Protein AF-A0A973IGC6-F1 (afdb_monomer_lite)

Radius of gyration: 35.19 Å; chains: 1; bounding box: 78×87×114 Å

Sequence (304 aa):
PQSVITIHAPIGGAIQRLEVREGMALKEGATLAALNGLDTVWLEAAVPEDQAKQVHVGQRVTARLTAYPGEAFEGQVIAILPQNDPTSRTLQVRIALPNSDLRLRPGMFARVQLESTKENVLTVPSAAVLHGDQQDYVLIANGDGGFTPTVVTLGTQSGQQTVVRDGLQEGQRIVASGQFLIDSEASLAGALDRLGNTRNKGRMDMSAMDVGTKAGTKADDTATPIEGRGKVEDISATQITLSHQPIPALDWPAMTMAFGLADPVSADGLEIGDTITFTVRESDSGYAVENLQKSTAQQSGGVQ

Foldseek 3Di:
DDPDDDDDDPADADFPDAPDDPPDDDDPPDDGTDGDHLQKDKDKDWAAPVCVVQDDFQFKKWKAFPVDPPDTFIWTFHDWDPDADPVVNTTITIIITGCNVSPDDPPTDIDMDTDGPPDPFDKAFPQQWDDDPPFIWGWFDPVPNDTDTWTFDWDDDDDRITTTPDGDDPPTHTDRHPVVVVVVVVVVVVVVVVVVVVVPPDDDDDDDDDDDDDDDDDPDDDDDWFKWKFAFQDDDFFKTWTQTDARVVVRRHRGIDMATADPPDDPPPDDHGFIWMWTWDQDPVGIYTDDIGGPDPPPDDDDD

Structure (mmCIF, N/CA/C/O backbone):
data_AF-A0A973IGC6-F1
#
_entry.id   AF-A0A973IGC6-F1
#
loop_
_atom_site.group_PDB
_atom_site.id
_atom_site.type_symbol
_atom_site.label_atom_id
_atom_site.label_alt_id
_atom_site.label_comp_id
_atom_site.label_asym_id
_atom_site.label_entity_id
_atom_site.label_seq_id
_atom_site.pdbx_PDB_ins_code
_atom_site.Cartn_x
_atom_site.Cartn_y
_atom_site.Cartn_z
_atom_site.occupancy
_atom_site.B_iso_or_equiv
_atom_site.auth_seq_id
_atom_site.auth_comp_id
_atom_site.auth_asym_id
_atom_site.auth_atom_id
_atom_site.pdbx_PDB_model_num
ATOM 1 N N . PRO A 1 1 ? 27.472 -23.460 -46.188 1.00 71.06 1 PRO A N 1
ATOM 2 C CA . PRO A 1 1 ? 27.592 -22.719 -44.907 1.00 71.06 1 PRO A CA 1
ATOM 3 C C . PRO A 1 1 ? 26.917 -21.356 -45.085 1.00 71.06 1 PRO A C 1
ATOM 5 O O . PRO A 1 1 ? 27.178 -20.718 -46.101 1.00 71.06 1 PRO A O 1
ATOM 8 N N . GLN A 1 2 ? 26.017 -20.943 -44.188 1.00 67.69 2 GLN A N 1
ATOM 9 C CA . GLN A 1 2 ? 25.468 -19.583 -44.238 1.00 67.69 2 GLN A CA 1
ATOM 10 C C . GLN A 1 2 ? 26.523 -18.612 -43.702 1.00 67.69 2 GLN A C 1
ATOM 12 O O . GLN A 1 2 ? 26.976 -18.752 -42.571 1.00 67.69 2 GLN A O 1
ATOM 17 N N . SER A 1 3 ? 26.958 -17.673 -44.540 1.00 86.75 3 SER A N 1
ATOM 18 C CA . SER A 1 3 ? 27.983 -16.673 -44.210 1.00 86.75 3 SER A CA 1
ATOM 19 C C . SER A 1 3 ? 27.420 -15.433 -43.511 1.00 86.75 3 SER A C 1
ATOM 21 O O . SER A 1 3 ? 28.186 -14.620 -43.006 1.00 86.75 3 SER A O 1
ATOM 23 N N . VAL A 1 4 ? 26.093 -15.286 -43.478 1.00 90.00 4 VAL A N 1
ATOM 24 C CA . VAL A 1 4 ? 25.384 -14.156 -42.873 1.00 90.00 4 VAL A CA 1
ATOM 25 C C . VAL A 1 4 ? 24.266 -14.702 -41.997 1.00 90.00 4 VAL A C 1
ATOM 27 O O . VAL A 1 4 ? 23.504 -15.565 -42.432 1.00 90.00 4 VAL A O 1
ATOM 30 N N . ILE A 1 5 ? 24.179 -14.194 -40.769 1.00 89.88 5 ILE A N 1
ATOM 31 C CA . ILE A 1 5 ? 23.151 -14.551 -39.791 1.00 89.88 5 ILE A CA 1
ATOM 32 C C . ILE A 1 5 ? 22.480 -13.258 -39.336 1.00 89.88 5 ILE A C 1
ATOM 34 O O . ILE A 1 5 ? 23.156 -12.306 -38.947 1.00 89.88 5 ILE A O 1
ATOM 38 N N . THR A 1 6 ? 21.151 -13.228 -39.374 1.00 90.69 6 THR A N 1
ATOM 39 C CA . THR A 1 6 ? 20.355 -12.132 -38.817 1.00 90.69 6 THR A CA 1
ATOM 40 C C . THR A 1 6 ? 19.918 -12.509 -37.411 1.00 90.69 6 THR A C 1
ATOM 42 O O . THR A 1 6 ? 19.283 -13.542 -37.208 1.00 90.69 6 THR A O 1
ATOM 45 N N . ILE A 1 7 ? 20.270 -11.675 -36.435 1.00 89.50 7 ILE A N 1
ATOM 46 C CA . ILE A 1 7 ? 19.891 -11.866 -35.035 1.00 89.50 7 ILE A CA 1
ATOM 47 C C . ILE A 1 7 ? 18.746 -10.906 -34.727 1.00 89.50 7 ILE A C 1
ATOM 49 O O . ILE A 1 7 ? 18.873 -9.697 -34.914 1.00 89.50 7 ILE A O 1
ATOM 53 N N . HIS A 1 8 ? 17.628 -11.456 -34.263 1.00 90.50 8 HIS A N 1
ATOM 54 C CA . HIS A 1 8 ? 16.458 -10.693 -33.840 1.00 90.50 8 HIS A CA 1
ATOM 55 C C . HIS A 1 8 ? 16.419 -10.575 -32.316 1.00 90.50 8 HIS A C 1
ATOM 57 O O . HIS A 1 8 ? 16.992 -11.399 -31.601 1.00 90.50 8 HIS A O 1
ATOM 63 N N . ALA A 1 9 ? 15.724 -9.554 -31.815 1.00 89.88 9 ALA A N 1
ATOM 64 C CA . ALA A 1 9 ? 15.457 -9.436 -30.390 1.00 89.88 9 ALA A CA 1
ATOM 65 C C . ALA A 1 9 ? 14.591 -10.627 -29.925 1.00 89.88 9 ALA A C 1
ATOM 67 O O . ALA A 1 9 ? 13.552 -10.883 -30.537 1.00 89.88 9 ALA A O 1
ATOM 68 N N . PRO A 1 10 ? 14.986 -11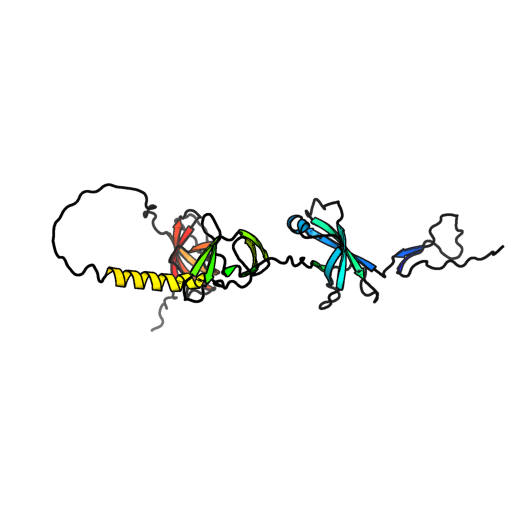.354 -28.863 1.00 87.94 10 PRO A N 1
ATOM 69 C CA . PRO A 1 10 ? 14.225 -12.500 -28.366 1.00 87.94 10 PRO A CA 1
ATOM 70 C C . PRO A 1 10 ? 12.974 -12.096 -27.572 1.00 87.94 10 PRO A C 1
ATOM 72 O O . PRO A 1 10 ? 12.095 -12.927 -27.366 1.00 87.94 10 PRO A O 1
ATOM 75 N N . ILE A 1 11 ? 12.903 -10.842 -27.112 1.00 86.38 11 ILE A N 1
ATOM 76 C CA . ILE A 1 11 ? 11.798 -10.282 -26.326 1.00 86.38 11 ILE A CA 1
ATOM 77 C C . ILE A 1 11 ? 11.424 -8.891 -26.843 1.00 86.38 11 ILE A C 1
ATOM 79 O O . ILE A 1 11 ? 12.264 -8.190 -27.419 1.00 86.38 11 ILE A O 1
ATOM 83 N N . GLY A 1 12 ? 10.177 -8.484 -26.604 1.00 81.62 12 GLY A N 1
ATOM 84 C CA . GLY A 1 12 ? 9.764 -7.087 -26.726 1.00 81.62 12 GLY A CA 1
ATOM 85 C C . GLY A 1 12 ? 10.360 -6.239 -25.600 1.00 81.62 12 GLY A C 1
ATOM 86 O O . GLY A 1 12 ? 10.683 -6.754 -24.530 1.00 81.62 12 GLY A O 1
ATOM 87 N N . GLY A 1 13 ? 10.548 -4.939 -25.838 1.00 84.44 13 GLY A N 1
ATOM 88 C CA . GLY A 1 13 ? 11.046 -4.029 -24.809 1.00 84.44 13 GLY A CA 1
ATOM 89 C C . GLY A 1 13 ? 11.893 -2.877 -25.336 1.00 84.44 13 GLY A C 1
ATOM 90 O O . GLY A 1 13 ? 11.823 -2.509 -26.509 1.00 84.44 13 GLY A O 1
ATOM 91 N N . ALA A 1 14 ? 12.703 -2.303 -24.447 1.00 85.06 14 ALA A N 1
ATOM 92 C CA . ALA A 1 14 ? 13.607 -1.199 -24.757 1.00 85.06 14 ALA A CA 1
ATOM 93 C C . ALA A 1 14 ? 15.073 -1.654 -24.765 1.00 85.06 14 ALA A C 1
ATOM 95 O O . ALA A 1 14 ? 15.510 -2.406 -23.893 1.00 85.06 14 ALA A O 1
ATOM 96 N N . ILE A 1 15 ? 15.854 -1.150 -25.725 1.00 89.06 15 ILE A N 1
ATOM 97 C CA . ILE A 1 15 ? 17.308 -1.341 -25.751 1.00 89.06 15 ILE A CA 1
ATOM 98 C C . ILE A 1 15 ? 17.915 -0.492 -24.635 1.00 89.06 15 ILE A C 1
ATOM 100 O O . ILE A 1 15 ? 17.924 0.735 -24.709 1.00 89.06 15 ILE A O 1
ATOM 104 N N . GLN A 1 16 ? 18.438 -1.150 -23.606 1.00 87.56 16 GLN A N 1
ATOM 105 C CA . GLN A 1 16 ? 19.195 -0.494 -22.545 1.00 87.56 16 GLN A CA 1
ATOM 106 C C . GLN A 1 16 ? 20.599 -0.130 -23.032 1.00 87.56 16 GLN A C 1
ATOM 108 O O . GLN A 1 16 ? 21.121 0.939 -22.714 1.00 87.56 16 GLN A O 1
ATOM 113 N N . ARG A 1 17 ? 21.223 -1.030 -23.798 1.00 90.69 17 ARG A N 1
ATOM 114 C CA . ARG A 1 17 ? 22.559 -0.822 -24.354 1.00 90.69 17 ARG A CA 1
ATOM 115 C C . ARG A 1 17 ? 22.716 -1.573 -25.664 1.00 90.69 17 ARG A C 1
ATOM 117 O O . ARG A 1 17 ? 22.295 -2.719 -25.766 1.00 90.69 17 ARG A O 1
ATOM 124 N N . LEU A 1 18 ? 23.357 -0.940 -26.637 1.00 92.19 18 LEU A N 1
ATOM 125 C CA . LEU A 1 18 ? 23.793 -1.573 -27.876 1.00 92.19 18 LEU A CA 1
ATOM 126 C C . LEU A 1 18 ? 25.322 -1.527 -27.896 1.00 92.19 18 LEU A C 1
ATOM 128 O O . LEU A 1 18 ? 25.904 -0.446 -27.979 1.00 92.19 18 LEU A O 1
ATOM 132 N N . GLU A 1 19 ? 25.965 -2.685 -27.754 1.00 89.94 19 GLU A N 1
ATOM 133 C CA . GLU A 1 19 ? 27.430 -2.800 -27.631 1.00 89.94 19 GLU A CA 1
ATOM 134 C C . GLU A 1 19 ? 28.113 -3.070 -28.979 1.00 89.94 19 GLU A C 1
ATOM 136 O O . GLU A 1 19 ? 29.322 -3.279 -29.054 1.00 89.94 19 GLU A O 1
ATOM 141 N N . VAL A 1 20 ? 27.339 -3.016 -30.064 1.00 91.62 20 VAL A N 1
ATOM 142 C CA . VAL A 1 20 ? 27.801 -3.298 -31.421 1.00 91.62 20 VAL A CA 1
ATOM 143 C C . VAL A 1 20 ? 27.549 -2.125 -32.348 1.00 91.62 20 VAL A C 1
ATOM 145 O O . VAL A 1 20 ? 26.564 -1.397 -32.221 1.00 91.62 20 VAL A O 1
ATOM 148 N N . ARG A 1 21 ? 28.464 -1.944 -33.297 1.00 92.00 21 ARG A N 1
ATOM 149 C CA . ARG A 1 21 ? 28.385 -0.949 -34.365 1.00 92.00 21 ARG A CA 1
ATOM 150 C C . ARG A 1 21 ? 28.890 -1.560 -35.660 1.00 92.00 21 ARG A C 1
ATOM 152 O O . ARG A 1 21 ? 29.626 -2.547 -35.654 1.00 92.00 21 ARG A O 1
ATOM 159 N N . GLU A 1 22 ? 28.494 -0.954 -36.766 1.00 92.00 22 GLU A N 1
ATOM 160 C CA . GLU A 1 22 ? 28.958 -1.355 -38.086 1.00 92.00 22 GLU A CA 1
ATOM 161 C C . GLU A 1 22 ? 30.495 -1.307 -38.173 1.00 92.00 22 GLU A C 1
ATOM 163 O O . GLU A 1 22 ? 31.134 -0.402 -37.636 1.00 92.00 22 GLU A O 1
ATOM 168 N N . GLY A 1 23 ? 31.091 -2.322 -38.803 1.00 91.19 23 GLY A N 1
ATOM 169 C CA . GLY A 1 23 ? 32.545 -2.463 -38.937 1.00 91.19 23 GLY A CA 1
ATOM 170 C C . GLY A 1 23 ? 33.267 -3.078 -37.730 1.00 91.19 23 GLY A C 1
ATOM 171 O O . GLY A 1 23 ? 34.469 -3.325 -37.813 1.00 91.19 23 GLY A O 1
ATOM 172 N N . MET A 1 24 ? 32.574 -3.367 -36.622 1.00 91.69 24 MET A N 1
ATOM 173 C CA . MET A 1 24 ? 33.182 -4.049 -35.474 1.00 91.69 24 MET A CA 1
ATOM 174 C C . MET A 1 24 ? 33.322 -5.558 -35.708 1.00 91.69 24 MET A C 1
ATOM 176 O O . MET A 1 24 ? 32.393 -6.225 -36.158 1.00 91.69 24 MET A O 1
ATOM 180 N N . ALA A 1 25 ? 34.472 -6.116 -35.325 1.00 90.69 25 ALA A N 1
ATOM 181 C CA . ALA A 1 25 ? 34.652 -7.559 -35.218 1.00 90.69 25 ALA A CA 1
ATOM 182 C C . ALA A 1 25 ? 34.069 -8.067 -33.888 1.00 90.69 25 ALA A C 1
ATOM 184 O O . ALA A 1 25 ? 34.367 -7.519 -32.825 1.00 90.69 25 ALA A O 1
ATOM 185 N N . LEU A 1 26 ? 33.262 -9.128 -33.945 1.00 89.69 26 LEU A N 1
ATOM 186 C CA . LEU A 1 26 ? 32.643 -9.752 -32.775 1.00 89.69 26 LEU A CA 1
ATOM 187 C C . LEU A 1 26 ? 33.419 -11.003 -32.370 1.00 89.69 26 LEU A C 1
ATOM 189 O O . LEU A 1 26 ? 33.842 -11.787 -33.218 1.00 89.69 26 LEU A O 1
ATOM 193 N N . LYS A 1 27 ? 33.594 -11.188 -31.063 1.00 92.00 27 LYS A N 1
ATOM 194 C CA . LYS A 1 27 ? 34.134 -12.423 -30.490 1.00 92.00 27 LYS A CA 1
ATOM 195 C C . LYS A 1 27 ? 32.988 -13.297 -30.002 1.00 92.00 27 LYS A C 1
ATOM 197 O O . LYS A 1 27 ? 31.911 -12.800 -29.680 1.00 92.00 27 LYS A O 1
ATOM 202 N N . GLU A 1 28 ? 33.233 -14.595 -29.914 1.00 89.25 28 GLU A N 1
ATOM 203 C CA . GLU A 1 28 ? 32.298 -15.509 -29.270 1.00 89.25 28 GLU A CA 1
ATOM 204 C C . GLU A 1 28 ? 32.069 -15.093 -27.807 1.00 89.25 28 GLU A C 1
ATOM 206 O O . GLU A 1 28 ? 33.002 -14.688 -27.111 1.00 89.25 28 GLU A O 1
ATOM 211 N N . GLY A 1 29 ? 30.809 -15.117 -27.368 1.00 88.75 29 GLY A N 1
ATOM 212 C CA . GLY A 1 29 ? 30.401 -14.636 -26.045 1.00 88.75 29 GLY A CA 1
ATOM 213 C C . GLY A 1 29 ? 30.295 -13.112 -25.906 1.00 88.75 29 GLY A C 1
ATOM 214 O O . GLY A 1 29 ? 29.959 -12.639 -24.823 1.00 88.75 29 GLY A O 1
ATOM 215 N N . ALA A 1 30 ? 30.552 -12.331 -26.962 1.00 89.44 30 ALA A N 1
ATOM 216 C CA . ALA A 1 30 ? 30.332 -10.888 -26.921 1.00 89.44 30 ALA A CA 1
ATOM 217 C C . ALA A 1 30 ? 28.834 -10.560 -26.812 1.00 89.44 30 ALA A C 1
ATOM 219 O O . ALA A 1 30 ? 28.013 -11.046 -27.593 1.00 89.44 30 ALA A O 1
ATOM 220 N N . THR A 1 31 ? 28.487 -9.692 -25.865 1.00 90.81 31 THR A N 1
ATOM 221 C CA . THR A 1 31 ? 27.135 -9.147 -25.739 1.00 90.81 31 THR A CA 1
ATOM 222 C C . THR A 1 31 ? 26.855 -8.216 -26.912 1.00 90.81 31 THR A C 1
ATOM 224 O O . THR A 1 31 ? 27.626 -7.303 -27.189 1.00 90.81 31 THR A O 1
ATOM 227 N N . LEU A 1 32 ? 25.742 -8.439 -27.615 1.00 91.44 32 LEU A N 1
ATOM 228 C CA . LEU A 1 32 ? 25.356 -7.587 -28.743 1.00 91.44 32 LEU A CA 1
ATOM 229 C C . LEU A 1 32 ? 24.511 -6.396 -28.281 1.00 91.44 32 LEU A C 1
ATOM 231 O O . LEU A 1 32 ? 24.773 -5.243 -28.626 1.00 91.44 32 LEU A O 1
ATOM 235 N N . ALA A 1 33 ? 23.497 -6.688 -27.472 1.00 90.88 33 ALA A N 1
ATOM 236 C CA . ALA A 1 33 ? 22.591 -5.711 -26.898 1.00 90.88 33 ALA A CA 1
ATOM 237 C C . ALA A 1 33 ? 22.080 -6.193 -25.536 1.00 90.88 33 ALA A C 1
ATOM 239 O O . ALA A 1 33 ? 21.897 -7.390 -25.320 1.00 90.88 33 ALA A O 1
ATOM 240 N N . ALA A 1 34 ? 21.806 -5.245 -24.645 1.00 90.19 34 ALA A N 1
ATOM 241 C CA . ALA A 1 34 ? 21.037 -5.449 -23.427 1.00 90.19 34 ALA A CA 1
ATOM 242 C C . ALA A 1 34 ? 19.620 -4.908 -23.652 1.00 90.19 34 ALA A C 1
ATOM 244 O O . ALA A 1 34 ? 19.446 -3.738 -24.008 1.00 90.19 34 ALA A O 1
ATOM 245 N N . LEU A 1 35 ? 18.620 -5.765 -23.461 1.00 89.81 35 LEU A N 1
ATOM 246 C CA . LEU A 1 35 ? 17.202 -5.466 -23.652 1.00 89.81 35 LEU A CA 1
ATOM 247 C C . LEU A 1 35 ? 16.486 -5.547 -22.304 1.00 89.81 35 LEU A C 1
ATOM 249 O O . LEU A 1 35 ? 16.666 -6.518 -21.574 1.00 89.81 35 LEU A O 1
ATOM 253 N N . ASN A 1 36 ? 15.647 -4.559 -22.009 1.00 87.06 36 ASN A N 1
ATOM 254 C CA . ASN A 1 36 ? 14.749 -4.580 -20.860 1.00 87.06 36 ASN A CA 1
ATOM 255 C C . ASN A 1 36 ? 13.327 -4.851 -21.347 1.00 87.06 36 ASN A C 1
ATOM 257 O O . ASN A 1 36 ? 12.766 -4.029 -22.075 1.00 87.06 36 ASN A O 1
ATOM 261 N N . GLY A 1 37 ? 12.751 -5.978 -20.924 1.00 85.25 37 GLY A N 1
ATOM 262 C CA . GLY A 1 37 ? 11.333 -6.265 -21.130 1.00 85.25 37 GLY A CA 1
ATOM 263 C C . GLY A 1 37 ? 10.474 -5.239 -20.397 1.00 85.25 37 GLY A C 1
ATOM 264 O O . GLY A 1 37 ? 10.748 -4.917 -19.241 1.00 85.25 37 GLY A O 1
ATOM 265 N N . LEU A 1 38 ? 9.469 -4.693 -21.080 1.00 84.69 38 LEU A N 1
ATOM 266 C CA . LEU A 1 38 ? 8.567 -3.683 -20.513 1.00 84.69 38 LEU A CA 1
ATOM 267 C C . LEU A 1 38 ? 7.143 -4.199 -20.323 1.00 84.69 38 LEU A C 1
ATOM 269 O O . LEU A 1 38 ? 6.331 -3.479 -19.759 1.00 84.69 38 LEU A O 1
ATOM 273 N N . ASP A 1 39 ? 6.863 -5.429 -20.747 1.00 87.00 39 ASP A N 1
ATOM 274 C CA . ASP A 1 39 ? 5.538 -6.056 -20.744 1.00 87.00 39 ASP A CA 1
ATOM 275 C C . ASP A 1 39 ? 4.966 -6.186 -19.322 1.00 87.00 39 ASP A C 1
ATOM 277 O O . ASP A 1 39 ? 3.761 -6.087 -19.093 1.00 87.00 39 ASP A O 1
ATOM 281 N N . THR A 1 40 ? 5.845 -6.393 -18.340 1.00 89.06 40 THR A N 1
ATOM 282 C CA . THR A 1 40 ? 5.536 -6.367 -16.908 1.00 89.06 40 THR A CA 1
ATOM 283 C C . THR A 1 40 ? 6.574 -5.507 -16.212 1.00 89.06 40 THR A C 1
ATOM 285 O O . THR A 1 40 ? 7.773 -5.770 -16.307 1.00 89.06 40 THR A O 1
ATOM 288 N N . VAL A 1 41 ? 6.117 -4.484 -15.498 1.00 91.62 41 VAL A N 1
ATOM 289 C CA . VAL A 1 41 ? 6.987 -3.595 -14.727 1.00 91.62 41 VAL A CA 1
ATOM 290 C C . VAL A 1 41 ? 6.942 -4.013 -13.268 1.00 91.62 41 VAL A C 1
ATOM 292 O O . VAL A 1 41 ? 5.882 -4.312 -12.719 1.00 91.62 41 VAL A O 1
ATOM 295 N N . TRP A 1 42 ? 8.107 -4.043 -12.631 1.00 93.25 42 TRP A N 1
ATOM 296 C CA . TRP A 1 42 ? 8.195 -4.290 -11.201 1.00 93.25 42 TRP A CA 1
ATOM 297 C C . TRP A 1 42 ? 8.099 -2.983 -10.436 1.00 93.25 42 TRP A C 1
ATOM 299 O O . TRP A 1 42 ? 8.817 -2.023 -10.718 1.00 93.25 42 TRP A O 1
ATOM 309 N N . LEU A 1 43 ? 7.215 -2.980 -9.451 1.00 92.94 43 LEU A N 1
ATOM 310 C CA . LEU A 1 43 ? 7.096 -1.929 -8.465 1.00 92.94 43 LEU A CA 1
ATOM 311 C C . LEU A 1 43 ? 7.682 -2.438 -7.150 1.00 92.94 43 LEU A C 1
ATOM 313 O O . LEU A 1 43 ? 7.258 -3.472 -6.635 1.00 92.94 43 LEU A O 1
ATOM 317 N N . GLU A 1 44 ? 8.651 -1.709 -6.613 1.00 92.44 44 GLU A N 1
ATOM 318 C CA . GLU A 1 44 ? 9.233 -1.991 -5.304 1.00 92.44 44 GLU A CA 1
ATOM 319 C C . GLU A 1 44 ? 8.587 -1.065 -4.275 1.00 92.44 44 GLU A C 1
ATOM 321 O O . GLU A 1 44 ? 8.737 0.156 -4.330 1.00 92.44 44 GLU A O 1
ATOM 326 N N . ALA A 1 45 ? 7.809 -1.651 -3.368 1.00 91.88 45 ALA A N 1
ATOM 327 C CA . ALA A 1 45 ? 7.138 -0.943 -2.290 1.00 91.88 45 ALA A CA 1
ATOM 328 C C . ALA A 1 45 ? 7.915 -1.127 -0.986 1.00 91.88 45 ALA A C 1
ATOM 330 O O . ALA A 1 45 ? 8.212 -2.254 -0.591 1.00 91.88 45 ALA A O 1
ATOM 331 N N . ALA A 1 46 ? 8.214 -0.021 -0.310 1.00 91.19 46 ALA A N 1
ATOM 332 C CA . ALA A 1 46 ? 8.762 -0.037 1.039 1.00 91.19 46 ALA A CA 1
ATOM 333 C C . ALA A 1 46 ? 7.608 -0.163 2.042 1.00 91.19 46 ALA A C 1
ATOM 335 O O . ALA A 1 46 ? 6.778 0.741 2.154 1.00 91.19 46 ALA A O 1
ATOM 336 N N . VAL A 1 47 ? 7.541 -1.293 2.744 1.00 89.94 47 VAL A N 1
ATOM 337 C CA . VAL A 1 47 ? 6.505 -1.584 3.740 1.00 89.94 47 VAL A CA 1
ATOM 338 C C . VAL A 1 47 ? 7.125 -1.535 5.138 1.00 89.94 47 VAL A C 1
ATOM 340 O O . VAL A 1 47 ? 8.097 -2.250 5.382 1.00 89.94 47 VAL A O 1
ATOM 343 N N . PRO A 1 48 ? 6.597 -0.719 6.063 1.00 89.00 48 PRO A N 1
ATOM 344 C CA . PRO A 1 48 ? 7.017 -0.721 7.464 1.00 89.00 48 PRO A CA 1
ATOM 345 C C . PRO A 1 48 ? 6.913 -2.105 8.129 1.00 89.00 48 PRO A C 1
ATOM 347 O O . PRO A 1 48 ? 6.014 -2.894 7.830 1.00 89.00 48 PRO A O 1
ATOM 350 N N . GLU A 1 49 ? 7.840 -2.414 9.038 1.00 83.44 49 GLU A N 1
ATOM 351 C CA . GLU A 1 49 ? 7.934 -3.733 9.686 1.00 83.44 49 GLU A CA 1
ATOM 352 C C . GLU A 1 49 ? 6.683 -4.121 10.500 1.00 83.44 49 GLU A C 1
ATOM 354 O O . GLU A 1 49 ? 6.302 -5.291 10.546 1.00 83.44 49 GLU A O 1
ATOM 359 N N . ASP A 1 50 ? 5.993 -3.154 11.101 1.00 84.69 50 ASP A N 1
ATOM 360 C CA . ASP A 1 50 ? 4.746 -3.367 11.847 1.00 84.69 50 ASP A CA 1
ATOM 361 C C . ASP A 1 50 ? 3.589 -3.844 10.950 1.00 84.69 50 ASP A C 1
ATOM 363 O O . ASP A 1 50 ? 2.749 -4.641 11.382 1.00 84.69 50 ASP A O 1
ATOM 367 N N . GLN A 1 51 ? 3.576 -3.424 9.682 1.00 82.31 51 GLN A N 1
ATOM 368 C CA . GLN A 1 51 ? 2.578 -3.829 8.686 1.00 82.31 51 GLN A CA 1
ATOM 369 C C . GLN A 1 51 ? 2.981 -5.071 7.885 1.00 82.31 51 GLN A C 1
ATOM 371 O O . GLN A 1 51 ? 2.127 -5.708 7.265 1.00 82.31 51 GLN A O 1
ATOM 376 N N . ALA A 1 52 ? 4.252 -5.473 7.944 1.00 80.12 52 ALA A N 1
ATOM 377 C CA . ALA A 1 52 ? 4.789 -6.628 7.229 1.00 80.12 52 ALA A CA 1
ATOM 378 C C . ALA A 1 52 ? 4.000 -7.925 7.452 1.00 80.12 52 ALA A C 1
ATOM 380 O O . ALA A 1 52 ? 3.854 -8.728 6.532 1.00 80.12 52 ALA A O 1
ATOM 381 N N . LYS A 1 53 ? 3.461 -8.124 8.664 1.00 81.38 53 LYS A N 1
ATOM 382 C CA . LYS A 1 53 ? 2.690 -9.327 9.026 1.00 81.38 53 LYS A CA 1
ATOM 383 C C . LYS A 1 53 ? 1.440 -9.528 8.169 1.00 81.38 53 LYS A C 1
ATOM 385 O O . LYS A 1 53 ? 0.980 -10.656 8.047 1.00 81.38 53 LYS A O 1
ATOM 390 N N . GLN A 1 54 ? 0.897 -8.449 7.610 1.00 80.44 54 GLN A N 1
ATOM 391 C CA . GLN A 1 54 ? -0.322 -8.465 6.802 1.00 80.44 54 GLN A CA 1
ATOM 392 C C . GLN A 1 54 ? -0.031 -8.665 5.307 1.00 80.44 54 GLN A C 1
ATOM 394 O O . GLN A 1 54 ? -0.968 -8.749 4.512 1.00 80.44 54 GLN A O 1
ATOM 399 N N . VAL A 1 55 ? 1.251 -8.699 4.917 1.00 87.25 55 VAL A N 1
ATOM 400 C CA . VAL A 1 55 ? 1.665 -8.813 3.518 1.00 87.25 55 VAL A CA 1
ATOM 401 C C . VAL A 1 55 ? 2.014 -10.250 3.178 1.00 87.25 55 VAL A C 1
ATOM 403 O O . VAL A 1 55 ? 2.860 -10.875 3.822 1.00 87.25 55 VAL A O 1
ATOM 406 N N . HIS A 1 56 ? 1.402 -10.766 2.116 1.00 88.81 56 HIS A N 1
ATOM 407 C CA . HIS A 1 56 ? 1.635 -12.127 1.646 1.00 88.81 56 HIS A CA 1
ATOM 408 C C . HIS A 1 56 ? 1.910 -12.168 0.142 1.00 88.81 56 HIS A C 1
ATOM 410 O O . HIS A 1 56 ? 1.399 -11.364 -0.640 1.00 88.81 56 HIS A O 1
ATOM 416 N N . VAL A 1 57 ? 2.725 -13.135 -0.285 1.00 91.12 57 VAL A N 1
ATOM 417 C CA . VAL A 1 57 ? 2.946 -13.394 -1.713 1.00 91.12 57 VAL A CA 1
ATOM 418 C C . VAL A 1 57 ? 1.627 -13.834 -2.347 1.00 91.12 57 VAL A C 1
ATOM 420 O O . VAL A 1 57 ? 0.899 -14.651 -1.788 1.00 91.12 57 VAL A O 1
ATOM 423 N N . GLY A 1 58 ? 1.311 -13.276 -3.512 1.00 89.94 58 GLY A N 1
ATOM 424 C CA . GLY A 1 58 ? 0.051 -13.496 -4.213 1.00 89.94 58 GLY A CA 1
ATOM 425 C C . GLY A 1 58 ? -1.056 -12.496 -3.865 1.00 89.94 58 GLY A C 1
ATOM 426 O O . GLY A 1 58 ? -2.099 -12.512 -4.519 1.00 89.94 58 GLY A O 1
ATOM 427 N N . GLN A 1 59 ? -0.843 -11.607 -2.893 1.00 89.62 59 GLN A N 1
ATOM 428 C CA . GLN A 1 59 ? -1.816 -10.583 -2.516 1.00 89.62 59 GLN A CA 1
ATOM 429 C C . GLN A 1 59 ? -2.030 -9.566 -3.642 1.00 89.62 59 GLN A C 1
ATOM 431 O O . GLN A 1 59 ? -1.079 -9.155 -4.317 1.00 89.62 59 GLN A O 1
ATOM 436 N N . ARG A 1 60 ? -3.292 -9.165 -3.835 1.00 91.56 60 ARG A N 1
ATOM 437 C CA . ARG A 1 60 ? -3.671 -8.116 -4.782 1.00 91.56 60 ARG A CA 1
ATOM 438 C C . ARG A 1 60 ? -3.323 -6.744 -4.239 1.00 91.56 60 ARG A C 1
ATOM 440 O O . ARG A 1 60 ? -3.445 -6.459 -3.046 1.00 91.56 60 ARG A O 1
ATOM 447 N N . VAL A 1 61 ? -2.878 -5.898 -5.150 1.00 92.81 61 VAL A N 1
ATOM 448 C CA . VAL A 1 61 ? -2.382 -4.571 -4.836 1.00 92.81 61 VAL A CA 1
ATOM 449 C C . VAL A 1 61 ? -2.905 -3.592 -5.867 1.00 92.81 61 VAL A C 1
ATOM 451 O O . VAL A 1 61 ? -2.846 -3.851 -7.066 1.00 92.81 61 VAL A O 1
ATOM 454 N N . THR A 1 62 ? -3.367 -2.441 -5.397 1.00 93.62 62 THR A N 1
ATOM 455 C CA . THR A 1 62 ? -3.711 -1.310 -6.254 1.00 93.62 62 THR A CA 1
ATOM 456 C C . THR A 1 62 ? -2.606 -0.262 -6.174 1.00 93.62 62 THR A C 1
ATOM 458 O O . THR A 1 62 ? -2.373 0.332 -5.120 1.00 93.62 62 THR A O 1
ATOM 461 N N . ALA A 1 63 ? -1.927 -0.007 -7.289 1.00 92.94 63 ALA A N 1
ATOM 462 C CA . ALA A 1 63 ? -0.916 1.033 -7.420 1.00 92.94 63 ALA A CA 1
ATOM 463 C C . ALA A 1 63 ? -1.504 2.275 -8.104 1.00 92.94 63 ALA A C 1
ATOM 465 O O . ALA A 1 63 ? -2.131 2.191 -9.157 1.00 92.94 63 ALA A O 1
ATOM 466 N N . ARG A 1 64 ? -1.276 3.455 -7.526 1.00 92.88 64 ARG A N 1
ATOM 467 C CA . ARG A 1 64 ? -1.643 4.749 -8.117 1.00 92.88 64 ARG A CA 1
ATOM 468 C C . ARG A 1 64 ? -0.380 5.544 -8.395 1.00 92.88 64 ARG A C 1
ATOM 470 O O . ARG A 1 64 ? 0.336 5.911 -7.463 1.00 92.88 64 ARG A O 1
ATOM 477 N N . LEU A 1 65 ? -0.089 5.788 -9.668 1.00 90.50 65 LEU A N 1
ATOM 478 C CA . LEU A 1 65 ? 1.113 6.506 -10.082 1.00 90.50 65 LEU A CA 1
ATOM 479 C C . LEU A 1 65 ? 0.890 8.014 -10.017 1.00 90.50 65 LEU A C 1
ATOM 481 O O . LEU A 1 65 ? -0.145 8.515 -10.449 1.00 90.50 65 LEU A O 1
ATOM 485 N N . THR A 1 66 ? 1.904 8.754 -9.573 1.00 86.81 66 THR A N 1
ATOM 486 C CA . THR A 1 66 ? 1.857 10.227 -9.580 1.00 86.81 66 THR A CA 1
ATOM 487 C C . THR A 1 66 ? 1.765 10.784 -11.005 1.00 86.81 66 THR A C 1
ATOM 489 O O . THR A 1 66 ? 1.165 11.830 -11.224 1.00 86.81 66 THR A O 1
ATOM 492 N N . ALA A 1 67 ? 2.329 10.067 -11.984 1.00 84.81 67 ALA A N 1
ATOM 493 C CA . ALA A 1 67 ? 2.296 10.443 -13.397 1.00 84.81 67 ALA A CA 1
ATOM 494 C C . ALA A 1 67 ? 0.901 10.314 -14.045 1.00 84.81 67 ALA A C 1
ATOM 496 O O . ALA A 1 67 ? 0.651 10.957 -15.061 1.00 84.81 67 ALA A O 1
ATOM 497 N N . TYR A 1 68 ? 0.005 9.506 -13.465 1.00 86.69 68 TYR A N 1
ATOM 498 C CA . TYR A 1 68 ? -1.343 9.242 -13.981 1.00 86.69 68 TYR A CA 1
ATOM 499 C C . TYR A 1 68 ? -2.379 9.403 -12.857 1.00 86.69 68 TYR A C 1
ATOM 501 O O . TYR A 1 68 ? -2.902 8.413 -12.337 1.00 86.69 68 TYR A O 1
ATOM 509 N N . PRO A 1 69 ? -2.658 10.647 -12.425 1.00 83.62 69 PRO A N 1
ATOM 510 C CA . PRO A 1 69 ? -3.615 10.891 -11.356 1.00 83.62 69 PRO A CA 1
ATOM 511 C C . PRO A 1 69 ? -5.017 10.420 -11.765 1.00 83.62 69 PRO A C 1
ATOM 513 O O . PRO A 1 69 ? -5.512 10.763 -12.834 1.00 83.62 69 PRO A O 1
ATOM 516 N N . GLY A 1 70 ? -5.663 9.643 -10.893 1.00 83.94 70 GLY A N 1
ATOM 517 C CA . GLY A 1 70 ? -7.011 9.102 -11.114 1.00 83.94 70 GLY A CA 1
ATOM 518 C C . GLY A 1 70 ? -7.043 7.691 -11.702 1.00 83.94 70 GLY A C 1
ATOM 519 O O . GLY A 1 70 ? -8.082 7.041 -11.627 1.00 83.94 70 GLY A O 1
ATOM 520 N N . GLU A 1 71 ? -5.916 7.183 -12.198 1.00 87.56 71 GLU A N 1
ATOM 521 C CA . GLU A 1 71 ? -5.815 5.806 -12.674 1.00 87.56 71 GLU A CA 1
ATOM 522 C C . GLU A 1 71 ? -5.273 4.875 -11.585 1.00 87.56 71 GLU A C 1
ATOM 524 O O . GLU A 1 71 ? -4.400 5.231 -10.785 1.00 87.56 71 GLU A O 1
ATOM 529 N N . ALA A 1 72 ? -5.827 3.668 -11.554 1.00 89.75 72 ALA A N 1
ATOM 530 C CA . ALA A 1 72 ? -5.440 2.601 -10.651 1.00 89.75 72 ALA A CA 1
ATOM 531 C C . ALA A 1 72 ? -4.906 1.435 -11.483 1.00 89.75 72 ALA A C 1
ATOM 533 O O . ALA A 1 72 ? -5.569 0.968 -12.406 1.00 89.75 72 ALA A O 1
ATOM 534 N N . PHE A 1 73 ? -3.705 0.984 -11.147 1.00 91.25 73 PHE A N 1
ATOM 535 C CA . PHE A 1 73 ? -3.055 -0.156 -11.772 1.00 91.25 73 PHE A CA 1
ATOM 536 C C . PHE A 1 73 ? -3.111 -1.323 -10.804 1.00 91.25 73 PHE A C 1
ATOM 538 O O . PHE A 1 73 ? -2.579 -1.249 -9.695 1.00 91.25 73 PHE A O 1
ATOM 545 N N . GLU A 1 74 ? -3.773 -2.392 -11.216 1.00 93.12 74 GLU A N 1
ATOM 546 C CA . GLU A 1 74 ? -3.832 -3.614 -10.430 1.00 93.12 74 GLU A CA 1
ATOM 547 C C . GLU A 1 74 ? -2.559 -4.432 -10.635 1.00 93.12 74 GLU A C 1
ATOM 549 O O . GLU A 1 74 ? -2.056 -4.589 -11.749 1.00 93.12 74 GLU A O 1
ATOM 554 N N . GLY A 1 75 ? -2.033 -4.952 -9.535 1.00 92.94 75 GLY A N 1
ATOM 555 C CA . GLY A 1 75 ? -0.847 -5.785 -9.508 1.00 92.94 75 GLY A CA 1
ATOM 556 C C . GLY A 1 75 ? -0.936 -6.868 -8.453 1.00 92.94 75 GLY A C 1
ATOM 557 O O . GLY A 1 75 ? -1.885 -6.947 -7.668 1.00 92.94 75 GLY A O 1
ATOM 558 N N . GLN A 1 76 ? 0.097 -7.699 -8.428 1.00 94.62 76 GLN A N 1
ATOM 559 C CA . GLN A 1 76 ? 0.207 -8.788 -7.471 1.00 94.62 76 GLN A CA 1
ATOM 560 C C . GLN A 1 76 ? 1.586 -8.803 -6.823 1.00 94.62 76 GLN A C 1
ATOM 562 O O . GLN A 1 76 ? 2.601 -8.619 -7.499 1.00 94.62 76 GLN A O 1
ATOM 567 N N . VAL A 1 77 ? 1.631 -9.048 -5.513 1.00 93.62 77 VAL A N 1
ATOM 568 C CA . VAL A 1 77 ? 2.891 -9.286 -4.801 1.00 93.62 77 VAL A CA 1
ATOM 569 C C . VAL A 1 77 ? 3.510 -10.584 -5.314 1.00 93.62 77 VAL A C 1
ATOM 571 O O . VAL A 1 77 ? 2.925 -11.653 -5.154 1.00 93.62 77 VAL A O 1
ATOM 574 N N . ILE A 1 78 ? 4.703 -10.502 -5.900 1.00 94.50 78 ILE A N 1
ATOM 575 C CA . ILE A 1 78 ? 5.432 -11.673 -6.413 1.00 94.50 78 ILE A CA 1
ATOM 576 C C . ILE A 1 78 ? 6.539 -12.133 -5.469 1.00 94.50 78 ILE A C 1
ATOM 578 O O . ILE A 1 78 ? 6.897 -13.307 -5.470 1.00 94.50 78 ILE A O 1
ATOM 582 N N . ALA A 1 79 ? 7.084 -11.221 -4.664 1.00 91.69 79 ALA A N 1
ATOM 583 C CA . ALA A 1 79 ? 8.134 -11.539 -3.712 1.00 91.69 79 ALA A CA 1
ATOM 584 C C . ALA A 1 79 ? 8.174 -10.517 -2.577 1.00 91.69 79 ALA A C 1
ATOM 586 O O . ALA A 1 79 ? 7.953 -9.325 -2.783 1.00 91.69 79 ALA A O 1
ATOM 587 N N . ILE A 1 80 ? 8.528 -10.996 -1.391 1.00 90.62 80 ILE A N 1
ATOM 588 C CA . ILE A 1 80 ? 8.931 -10.169 -0.257 1.00 90.62 80 ILE A CA 1
ATOM 589 C C . ILE A 1 80 ? 10.434 -10.391 -0.117 1.00 90.62 80 ILE A C 1
ATOM 591 O O . ILE A 1 80 ? 10.876 -11.529 0.055 1.00 90.62 80 ILE A O 1
ATOM 595 N N . LEU A 1 81 ? 11.227 -9.337 -0.296 1.00 87.56 81 LEU A N 1
ATOM 596 C CA . LEU A 1 81 ? 12.680 -9.447 -0.277 1.00 87.56 81 LEU A CA 1
ATOM 597 C C . LEU A 1 81 ? 13.157 -9.690 1.166 1.00 87.56 81 LEU A C 1
ATOM 599 O O . LEU A 1 81 ? 12.659 -9.050 2.092 1.00 87.56 81 LEU A O 1
ATOM 603 N N . PRO A 1 82 ? 14.119 -10.608 1.377 1.00 79.00 82 PRO A N 1
ATOM 604 C CA . PRO A 1 82 ? 14.552 -11.005 2.718 1.00 79.00 82 PRO A CA 1
ATOM 605 C C . PRO A 1 82 ? 15.422 -9.949 3.412 1.00 79.00 82 PRO A C 1
ATOM 607 O O . PRO A 1 82 ? 15.609 -10.012 4.624 1.00 79.00 82 PRO A O 1
ATOM 610 N N . GLN A 1 83 ? 15.987 -9.001 2.660 1.00 74.50 83 GLN A N 1
ATOM 611 C CA . GLN A 1 83 ? 16.756 -7.897 3.222 1.00 74.50 83 GLN A CA 1
ATOM 612 C C . GLN A 1 83 ? 15.812 -6.765 3.619 1.00 74.50 83 GLN A C 1
ATOM 614 O O . GLN A 1 83 ? 15.123 -6.199 2.770 1.00 74.50 83 GLN A O 1
ATOM 619 N N . ASN A 1 84 ? 15.811 -6.427 4.910 1.00 75.12 84 ASN A N 1
ATOM 620 C CA . ASN A 1 84 ? 15.298 -5.138 5.345 1.00 75.12 84 ASN A CA 1
ATOM 621 C C . ASN A 1 84 ? 16.307 -4.044 4.977 1.00 75.12 84 ASN A C 1
ATOM 623 O O . ASN A 1 84 ? 17.511 -4.295 4.877 1.00 75.12 84 ASN A O 1
ATOM 627 N N . ASP A 1 85 ? 15.813 -2.831 4.770 1.00 76.88 85 ASP A N 1
ATOM 628 C CA . ASP A 1 85 ? 16.676 -1.661 4.826 1.00 76.88 85 ASP A CA 1
ATOM 629 C C . ASP A 1 85 ? 16.824 -1.259 6.306 1.00 76.88 85 ASP A C 1
ATOM 631 O O . ASP A 1 85 ? 15.847 -0.799 6.907 1.00 76.88 85 ASP A O 1
ATOM 635 N N . PRO A 1 86 ? 18.013 -1.416 6.922 1.00 76.19 86 PRO A N 1
ATOM 636 C CA . PRO A 1 86 ? 18.209 -1.121 8.340 1.00 76.19 86 PRO A CA 1
ATOM 637 C C . PRO A 1 86 ? 18.079 0.377 8.649 1.00 76.19 86 PRO A C 1
ATOM 639 O O . PRO A 1 86 ? 17.859 0.741 9.806 1.00 76.19 86 PRO A O 1
ATOM 642 N N . THR A 1 87 ? 18.197 1.243 7.636 1.00 83.19 87 THR A N 1
ATOM 643 C CA . THR A 1 87 ? 18.076 2.698 7.791 1.00 83.19 87 THR A CA 1
ATOM 644 C C . THR A 1 87 ? 16.618 3.113 7.924 1.00 83.19 87 THR A C 1
ATOM 646 O O . THR A 1 87 ? 16.261 3.851 8.840 1.00 83.19 87 THR A O 1
ATOM 649 N N . SER A 1 88 ? 15.765 2.627 7.021 1.00 83.00 88 SER A N 1
ATOM 650 C CA . SER A 1 88 ? 14.341 2.977 6.996 1.00 83.00 88 SER A CA 1
ATOM 651 C C . SER A 1 88 ? 13.456 2.013 7.792 1.00 83.00 88 SER A C 1
ATOM 653 O O . SER A 1 88 ? 12.291 2.322 8.027 1.00 83.00 88 SER A O 1
ATOM 655 N N . ARG A 1 89 ? 13.995 0.861 8.222 1.00 86.62 89 ARG A N 1
ATOM 656 C CA . ARG A 1 89 ? 13.255 -0.248 8.858 1.00 86.62 89 ARG A CA 1
ATOM 657 C C . ARG A 1 89 ? 12.043 -0.687 8.037 1.00 86.62 89 ARG A C 1
ATOM 659 O O . ARG A 1 89 ? 10.965 -0.959 8.565 1.00 86.62 89 ARG A O 1
ATOM 666 N N . THR A 1 90 ? 12.232 -0.740 6.723 1.00 88.00 90 THR A N 1
ATOM 667 C CA . THR A 1 90 ? 11.208 -1.194 5.785 1.00 88.00 90 THR A CA 1
ATOM 668 C C . THR A 1 90 ? 11.610 -2.513 5.142 1.00 88.00 90 THR A C 1
ATOM 670 O O . THR A 1 90 ? 12.788 -2.781 4.885 1.00 88.00 90 THR A O 1
ATOM 673 N N . LEU A 1 91 ? 10.611 -3.351 4.886 1.00 88.75 91 LEU A N 1
ATOM 674 C CA . LEU A 1 91 ? 10.722 -4.503 4.007 1.00 88.75 91 LEU A CA 1
ATOM 675 C C . LEU A 1 91 ? 10.431 -4.072 2.577 1.00 88.75 91 LEU A C 1
ATOM 677 O O . LEU A 1 91 ? 9.474 -3.341 2.315 1.00 88.75 91 LEU A O 1
ATOM 681 N N . GLN A 1 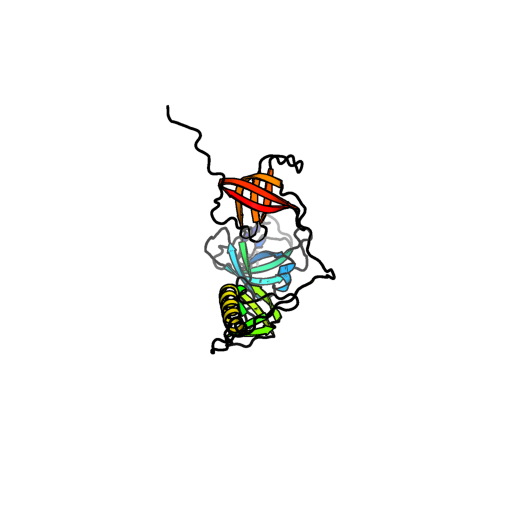92 ? 11.230 -4.571 1.642 1.00 90.81 92 GLN A N 1
ATOM 682 C CA . GLN A 1 92 ? 10.986 -4.338 0.228 1.00 90.81 92 GLN A CA 1
ATOM 683 C C . GLN A 1 92 ? 10.071 -5.426 -0.331 1.00 90.81 92 GLN A C 1
ATOM 685 O O . GLN A 1 92 ? 10.405 -6.612 -0.352 1.00 90.81 92 GLN A O 1
ATOM 690 N N . VAL A 1 93 ? 8.904 -5.016 -0.811 1.00 92.31 93 VAL A N 1
ATOM 691 C CA . VAL A 1 93 ? 7.919 -5.897 -1.435 1.00 92.31 93 VAL A CA 1
ATOM 692 C C . VAL A 1 93 ? 7.921 -5.636 -2.931 1.00 92.31 93 VAL A C 1
ATOM 694 O O . VAL A 1 93 ? 7.713 -4.507 -3.375 1.00 92.31 93 VAL A O 1
ATOM 697 N N . ARG A 1 94 ? 8.153 -6.684 -3.723 1.00 94.00 94 ARG A N 1
ATOM 698 C CA . ARG A 1 94 ? 8.133 -6.604 -5.181 1.00 94.00 94 ARG A CA 1
ATOM 699 C C . ARG A 1 94 ? 6.757 -6.990 -5.704 1.00 94.00 94 ARG A C 1
ATOM 701 O O . ARG A 1 94 ? 6.271 -8.101 -5.477 1.00 94.00 94 ARG A O 1
ATOM 708 N N . ILE A 1 95 ? 6.158 -6.067 -6.440 1.00 94.75 95 ILE A N 1
ATOM 709 C CA . ILE A 1 95 ? 4.831 -6.181 -7.037 1.00 94.75 95 ILE A CA 1
ATOM 710 C C . ILE A 1 95 ? 4.992 -6.196 -8.555 1.00 94.75 95 ILE A C 1
ATOM 712 O O . ILE A 1 95 ? 5.688 -5.354 -9.121 1.00 94.75 95 ILE A O 1
ATOM 716 N N . ALA A 1 96 ? 4.358 -7.156 -9.221 1.00 93.94 96 ALA A N 1
ATOM 717 C CA . ALA A 1 96 ? 4.282 -7.193 -10.674 1.00 93.94 96 ALA A CA 1
ATOM 718 C C . ALA A 1 96 ? 3.067 -6.392 -11.150 1.00 93.94 96 ALA A C 1
ATOM 720 O O . ALA A 1 96 ? 1.940 -6.674 -10.736 1.00 93.94 96 ALA A O 1
ATOM 721 N N . LEU A 1 97 ? 3.309 -5.413 -12.023 1.00 93.12 97 LEU A N 1
ATOM 722 C CA . LEU A 1 97 ? 2.280 -4.627 -12.695 1.00 93.12 97 LEU A CA 1
ATOM 723 C C . LEU A 1 97 ? 2.273 -4.968 -14.192 1.00 93.12 97 LEU A C 1
ATOM 725 O O . LEU A 1 97 ? 3.293 -4.762 -14.863 1.00 93.12 97 LEU A O 1
ATOM 729 N N . PRO A 1 98 ? 1.151 -5.467 -14.738 1.00 92.06 98 PRO A N 1
ATOM 730 C CA . PRO A 1 98 ? 0.980 -5.610 -16.178 1.00 92.06 98 PRO A CA 1
ATOM 731 C C . PRO A 1 98 ? 1.108 -4.250 -16.872 1.00 92.06 98 PRO A C 1
ATOM 733 O O . PRO A 1 98 ? 0.560 -3.252 -16.405 1.00 92.06 98 PRO A O 1
ATOM 736 N N . ASN A 1 99 ? 1.822 -4.204 -17.994 1.00 91.69 99 ASN A N 1
ATOM 737 C CA . ASN A 1 99 ? 2.089 -2.970 -18.731 1.00 91.69 99 ASN A CA 1
ATOM 738 C C . ASN A 1 99 ? 1.816 -3.143 -20.231 1.00 91.69 99 ASN A C 1
ATOM 740 O O . ASN A 1 99 ? 2.635 -2.786 -21.077 1.00 91.69 99 ASN A O 1
ATOM 744 N N . SER A 1 100 ? 0.650 -3.696 -20.565 1.00 85.00 100 SER A N 1
ATOM 745 C CA . SER A 1 100 ? 0.243 -3.974 -21.949 1.00 85.00 100 SER A CA 1
ATOM 746 C C . SER A 1 100 ? 0.245 -2.725 -22.839 1.00 85.00 100 SER A C 1
ATOM 748 O O . SER A 1 100 ? 0.611 -2.801 -24.007 1.00 85.00 100 SER A O 1
ATOM 750 N N . ASP A 1 101 ? -0.100 -1.565 -22.272 1.00 84.31 101 ASP A N 1
ATOM 751 C CA . ASP A 1 101 ? -0.134 -0.284 -22.990 1.00 84.31 101 ASP A CA 1
ATOM 752 C C . ASP A 1 101 ? 1.232 0.427 -23.028 1.00 84.31 101 ASP A C 1
ATOM 754 O O . ASP A 1 101 ? 1.345 1.530 -23.565 1.00 84.31 101 ASP A O 1
ATOM 758 N N . LEU A 1 102 ? 2.273 -0.161 -22.419 1.00 85.38 102 LEU A N 1
ATOM 759 C CA . LEU A 1 102 ? 3.627 0.403 -22.307 1.00 85.38 102 LEU A CA 1
ATOM 760 C C . LEU A 1 102 ? 3.672 1.816 -21.688 1.00 85.38 102 LEU A C 1
ATOM 762 O O . LEU A 1 102 ? 4.582 2.613 -21.946 1.00 85.38 102 LEU A O 1
ATOM 766 N N . ARG A 1 103 ? 2.681 2.138 -20.851 1.00 86.00 103 ARG A N 1
ATOM 767 C CA . ARG A 1 103 ? 2.537 3.435 -20.172 1.00 86.00 103 ARG A CA 1
ATOM 768 C C . ARG A 1 103 ? 3.390 3.519 -18.912 1.00 86.00 103 ARG A C 1
ATOM 770 O O . ARG A 1 103 ? 3.898 4.591 -18.583 1.00 86.00 103 ARG A O 1
ATOM 777 N N . LEU A 1 104 ? 3.579 2.395 -18.223 1.00 87.81 104 LEU A N 1
ATOM 778 C CA . LEU A 1 104 ? 4.430 2.309 -17.043 1.00 87.81 104 LEU A CA 1
ATOM 779 C C . LEU A 1 104 ? 5.892 2.332 -17.484 1.00 87.81 104 LEU A C 1
ATOM 781 O O . LEU A 1 104 ? 6.338 1.487 -18.264 1.00 87.81 104 LEU A O 1
ATOM 785 N N . ARG A 1 105 ? 6.647 3.313 -16.986 1.00 86.50 105 ARG A N 1
ATOM 786 C CA . ARG A 1 105 ? 8.082 3.439 -17.256 1.00 86.50 105 ARG A CA 1
ATOM 787 C C . ARG A 1 105 ? 8.876 3.258 -15.964 1.00 86.50 105 ARG A C 1
ATOM 789 O O . ARG A 1 105 ? 8.480 3.814 -14.937 1.00 86.50 105 ARG A O 1
ATOM 796 N N . PRO A 1 106 ? 10.011 2.537 -16.004 1.00 86.44 106 PRO A N 1
ATOM 797 C CA . PRO A 1 106 ? 10.915 2.457 -14.863 1.00 86.44 106 PRO A CA 1
ATOM 798 C C . PRO A 1 106 ? 11.337 3.847 -14.367 1.00 86.44 106 PRO A C 1
ATOM 800 O O . PRO A 1 106 ? 11.559 4.756 -15.167 1.00 86.44 106 PRO A O 1
ATOM 803 N N . GLY A 1 107 ? 11.448 4.002 -13.047 1.00 87.00 107 GLY A N 1
ATOM 804 C CA . GLY A 1 107 ? 11.791 5.270 -12.389 1.00 87.00 107 GLY A CA 1
ATOM 805 C C . GLY A 1 107 ? 10.594 6.143 -11.995 1.00 87.00 107 GLY A C 1
ATOM 806 O O . GLY A 1 107 ? 10.783 7.177 -11.362 1.00 87.00 107 GLY A O 1
ATOM 807 N N . MET A 1 108 ? 9.365 5.745 -12.335 1.00 90.75 108 MET A N 1
ATOM 808 C CA . MET A 1 108 ? 8.157 6.394 -11.820 1.00 90.75 108 MET A CA 1
ATOM 809 C C . MET A 1 108 ? 7.905 6.035 -10.351 1.00 90.75 108 MET A C 1
ATOM 811 O O . MET A 1 108 ? 8.183 4.922 -9.911 1.00 90.75 108 MET A O 1
ATOM 815 N N . PHE A 1 109 ? 7.300 6.968 -9.617 1.00 90.81 109 PHE A N 1
ATOM 816 C CA . PHE A 1 109 ? 6.828 6.744 -8.253 1.00 90.81 109 PHE A CA 1
ATOM 817 C C . PHE A 1 109 ? 5.340 6.387 -8.242 1.00 90.81 109 PHE A C 1
ATOM 819 O O . PHE A 1 109 ? 4.544 6.947 -9.007 1.00 90.81 109 PHE A O 1
ATOM 826 N N . ALA A 1 110 ? 4.960 5.488 -7.337 1.00 91.12 110 ALA A N 1
ATOM 827 C CA . ALA A 1 110 ? 3.575 5.101 -7.116 1.00 91.12 110 ALA A CA 1
ATOM 828 C C . ALA A 1 110 ? 3.264 5.011 -5.624 1.00 91.12 110 ALA A C 1
ATOM 830 O O . ALA A 1 110 ? 4.120 4.658 -4.813 1.00 91.12 110 ALA A O 1
ATOM 831 N N . ARG A 1 111 ? 2.009 5.290 -5.274 1.00 91.69 111 ARG A N 1
ATOM 832 C CA . ARG A 1 111 ? 1.439 4.938 -3.977 1.00 91.69 111 ARG A CA 1
ATOM 833 C C . ARG A 1 111 ? 0.781 3.574 -4.086 1.00 91.69 111 ARG A C 1
ATOM 835 O O . ARG A 1 111 ? 0.041 3.316 -5.032 1.00 91.69 111 ARG A O 1
ATOM 842 N N . VAL A 1 112 ? 1.038 2.732 -3.099 1.00 91.69 112 VAL A N 1
ATOM 843 C CA . VAL A 1 112 ? 0.590 1.345 -3.079 1.00 91.69 112 VAL A CA 1
ATOM 844 C C . VAL A 1 112 ? -0.473 1.177 -2.013 1.00 91.69 112 VAL A C 1
ATOM 846 O O . VAL A 1 112 ? -0.248 1.533 -0.861 1.00 91.69 112 VAL A O 1
ATOM 849 N N . GLN A 1 113 ? -1.618 0.633 -2.405 1.00 89.94 113 GLN A N 1
ATOM 850 C CA . GLN A 1 113 ? -2.666 0.209 -1.494 1.00 89.94 113 GLN A CA 1
ATOM 851 C C . GLN A 1 113 ? -2.758 -1.313 -1.558 1.00 89.94 113 GLN A C 1
ATOM 853 O O . GLN A 1 113 ? -3.099 -1.878 -2.599 1.00 89.94 113 GLN A O 1
ATOM 858 N N . LEU A 1 114 ? -2.425 -1.976 -0.456 1.00 86.06 114 LEU A N 1
ATOM 859 C CA . LEU A 1 114 ? -2.565 -3.420 -0.342 1.00 86.06 114 LEU A CA 1
ATOM 860 C C . LEU A 1 114 ? -4.010 -3.739 0.036 1.00 86.06 114 LEU A C 1
ATOM 862 O O . LEU A 1 114 ? -4.569 -3.124 0.948 1.00 86.06 114 LEU A O 1
ATOM 866 N N . GLU A 1 115 ? -4.622 -4.685 -0.670 1.00 80.44 115 GLU A N 1
ATOM 867 C CA . GLU A 1 115 ? -5.941 -5.175 -0.286 1.00 80.44 115 GLU A CA 1
ATOM 868 C C . GLU A 1 115 ? -5.789 -6.050 0.956 1.00 80.44 115 GLU A C 1
ATOM 870 O O . GLU A 1 115 ? -5.123 -7.083 0.915 1.00 80.44 115 GLU A O 1
ATOM 875 N N . SER A 1 116 ? -6.383 -5.637 2.075 1.00 70.19 116 SER A N 1
ATOM 876 C CA . SER A 1 116 ? -6.424 -6.483 3.265 1.00 70.19 116 SER A CA 1
ATOM 877 C C . SER A 1 116 ? -7.349 -7.667 2.990 1.00 70.19 116 SER A C 1
ATOM 879 O O . SER A 1 116 ? -8.470 -7.485 2.501 1.00 70.19 116 SER A O 1
ATOM 881 N N . THR A 1 117 ? -6.879 -8.883 3.266 1.00 63.88 117 THR A N 1
ATOM 882 C CA . THR A 1 117 ? -7.711 -10.082 3.165 1.00 63.88 117 THR A CA 1
ATOM 883 C C . THR A 1 117 ? -8.910 -9.891 4.085 1.00 63.88 117 THR A C 1
ATOM 885 O O . THR A 1 117 ? -8.747 -9.742 5.293 1.00 63.88 117 THR A O 1
ATOM 888 N N . LYS A 1 118 ? -10.123 -9.869 3.520 1.00 61.84 118 LYS A N 1
ATOM 889 C CA . LYS A 1 118 ? -11.355 -9.896 4.311 1.00 61.84 118 LYS A CA 1
ATOM 890 C C . LYS A 1 118 ? -11.427 -11.251 5.003 1.00 61.84 118 LYS A C 1
ATOM 892 O O . LYS A 1 118 ? -11.923 -12.216 4.426 1.00 61.84 118 LYS A O 1
ATOM 897 N N . GLU A 1 119 ? -10.889 -11.346 6.210 1.00 65.50 119 GLU A N 1
ATOM 898 C CA . GLU A 1 119 ? -11.250 -12.444 7.093 1.00 65.50 119 GLU A CA 1
ATOM 899 C C . GLU A 1 119 ? -12.747 -12.301 7.399 1.00 65.50 119 GLU A C 1
ATOM 901 O O . GLU A 1 119 ? -13.233 -11.194 7.642 1.00 65.50 119 GLU A O 1
ATOM 906 N N . ASN A 1 120 ? -13.500 -13.402 7.338 1.00 69.44 120 ASN A N 1
ATOM 907 C CA . ASN A 1 120 ? -14.886 -13.418 7.805 1.00 69.44 120 ASN A CA 1
ATOM 908 C C . ASN A 1 120 ? -14.863 -13.322 9.331 1.00 69.44 120 ASN A C 1
ATOM 910 O O . ASN A 1 120 ? -14.884 -14.330 10.035 1.00 69.44 120 ASN A O 1
ATOM 914 N N . VAL A 1 121 ? -14.757 -12.095 9.823 1.00 81.62 121 VAL A N 1
ATOM 915 C CA . VAL A 1 121 ? -14.739 -11.768 11.242 1.00 81.62 121 VAL A CA 1
ATOM 916 C C . VAL A 1 121 ? -15.897 -10.835 11.558 1.00 81.62 121 VAL A C 1
ATOM 918 O O . VAL A 1 121 ? -16.249 -9.958 10.765 1.00 81.62 121 VAL A O 1
ATOM 921 N N . LEU A 1 122 ? -16.505 -11.034 12.725 1.00 87.12 122 LEU A N 1
ATOM 922 C CA . LEU A 1 122 ? -17.532 -10.132 13.227 1.00 87.12 122 LEU A CA 1
ATOM 923 C C . LEU A 1 122 ? -16.890 -8.769 13.471 1.00 87.12 122 LEU A C 1
ATOM 925 O O . LEU A 1 122 ? -15.819 -8.674 14.066 1.00 87.12 122 LEU A O 1
ATOM 929 N N . THR A 1 123 ? -17.529 -7.711 12.984 1.00 89.75 123 THR A N 1
ATOM 930 C CA . THR A 1 123 ? -17.075 -6.339 13.214 1.00 89.75 123 THR A CA 1
ATOM 931 C C . THR A 1 123 ? -18.182 -5.541 13.864 1.00 89.75 123 THR A C 1
ATOM 933 O O . THR A 1 123 ? -19.360 -5.707 13.542 1.00 89.75 123 THR A O 1
ATOM 936 N N . VAL A 1 124 ? -17.788 -4.673 14.784 1.00 90.56 124 VAL A N 1
ATOM 937 C CA . VAL A 1 124 ? -18.675 -3.726 15.454 1.00 90.56 124 VAL A CA 1
ATOM 938 C C . VAL A 1 124 ? -18.138 -2.313 15.245 1.00 90.56 124 VAL A C 1
ATOM 940 O O . VAL A 1 124 ? -16.921 -2.155 15.119 1.00 90.56 124 VAL A O 1
ATOM 943 N N . PRO A 1 125 ? -18.993 -1.278 15.213 1.00 90.38 125 PRO A N 1
ATOM 944 C CA . PRO A 1 125 ? -18.519 0.100 15.235 1.00 90.38 125 PRO A CA 1
ATOM 945 C C . PRO A 1 125 ? -17.624 0.319 16.450 1.00 90.38 125 PRO A C 1
ATOM 947 O O . PRO A 1 125 ? -17.997 -0.056 17.559 1.00 90.38 125 PRO A O 1
ATOM 950 N N . SER A 1 126 ? -16.462 0.945 16.273 1.00 89.25 126 SER A N 1
ATOM 951 C CA . SER A 1 126 ? -15.541 1.195 17.390 1.00 89.25 126 SER A CA 1
ATOM 952 C C . SER A 1 126 ? -16.193 2.047 18.491 1.00 89.25 126 SER A C 1
ATOM 954 O O . SER A 1 126 ? -15.882 1.874 19.658 1.00 89.25 126 SER A O 1
ATOM 956 N N . ALA A 1 127 ? -17.167 2.896 18.139 1.00 87.62 127 ALA A N 1
ATOM 957 C CA . ALA A 1 127 ? -17.962 3.686 19.087 1.00 87.62 127 ALA A CA 1
ATOM 958 C C . ALA A 1 127 ? -18.944 2.862 19.954 1.00 87.62 127 ALA A C 1
ATOM 960 O O . ALA A 1 127 ? -19.462 3.372 20.948 1.00 87.62 127 ALA A O 1
ATOM 961 N N . ALA A 1 128 ? -19.218 1.607 19.581 1.00 88.94 128 ALA A N 1
ATOM 962 C CA . ALA A 1 128 ? -20.077 0.683 20.326 1.00 88.94 128 ALA A CA 1
ATOM 963 C C . ALA A 1 128 ? -19.328 -0.074 21.435 1.00 88.94 128 ALA A C 1
ATOM 965 O O . ALA A 1 128 ? -19.952 -0.727 22.273 1.00 88.94 128 ALA A O 1
ATOM 966 N N . VAL A 1 129 ? -17.996 -0.036 21.398 1.00 88.62 129 VAL A N 1
ATOM 967 C CA . VAL A 1 129 ? -17.131 -0.721 22.353 1.00 88.62 129 VAL A CA 1
ATOM 968 C C . VAL A 1 129 ? -16.959 0.162 23.580 1.00 88.62 129 VAL A C 1
ATOM 970 O O . VAL A 1 129 ? -16.585 1.328 23.471 1.00 88.62 129 VAL A O 1
ATOM 973 N N . LEU A 1 130 ? -17.224 -0.407 24.751 1.00 86.06 130 LEU A N 1
ATOM 974 C CA . LEU A 1 130 ? -16.999 0.236 26.036 1.00 86.06 130 LEU A CA 1
ATOM 975 C C . LEU A 1 130 ? -15.760 -0.390 26.672 1.00 86.06 130 LEU A C 1
ATOM 977 O O . LEU A 1 130 ? -15.713 -1.597 26.915 1.00 86.06 130 LEU A O 1
ATOM 981 N N . HIS A 1 131 ? -14.759 0.446 26.922 1.00 85.69 131 HIS A N 1
ATOM 982 C CA . HIS A 1 131 ? -13.512 0.041 27.555 1.00 85.69 131 HIS A CA 1
ATOM 983 C C . HIS A 1 131 ? -13.686 0.081 29.074 1.00 85.69 131 HIS A C 1
ATOM 985 O O . HIS A 1 131 ? -13.873 1.153 29.650 1.00 85.69 131 HIS A O 1
ATOM 991 N N . GLY A 1 132 ? -13.687 -1.085 29.720 1.00 81.25 132 GLY A N 1
ATOM 992 C CA . GLY A 1 132 ? -13.655 -1.197 31.179 1.00 81.25 132 GLY A CA 1
ATOM 993 C C . GLY A 1 132 ? -12.232 -1.328 31.717 1.00 81.25 132 GLY A C 1
ATOM 994 O O . GLY A 1 132 ? -11.294 -1.567 30.963 1.00 81.25 132 GLY A O 1
ATOM 995 N N . ASP A 1 133 ? -12.078 -1.258 33.041 1.00 75.69 133 ASP A N 1
ATOM 996 C CA . ASP A 1 133 ? -10.764 -1.331 33.704 1.00 75.69 133 ASP A CA 1
ATOM 997 C C . ASP A 1 133 ? -9.995 -2.634 33.421 1.00 75.69 133 ASP A C 1
ATOM 999 O O . ASP A 1 133 ? -8.765 -2.654 33.430 1.00 75.69 133 ASP A O 1
ATOM 1003 N N . GLN A 1 134 ? -10.709 -3.746 33.209 1.00 81.06 134 GLN A N 1
ATOM 1004 C CA . GLN A 1 134 ? -10.107 -5.073 33.014 1.00 81.06 134 GLN A CA 1
ATOM 1005 C C . GLN A 1 134 ? -10.554 -5.783 31.735 1.00 81.06 134 GLN A C 1
ATOM 1007 O O . GLN A 1 134 ? -9.870 -6.705 31.288 1.00 81.06 134 GLN A O 1
ATOM 1012 N N . GLN A 1 135 ? -11.712 -5.422 31.181 1.00 85.88 135 GLN A N 1
ATOM 1013 C CA . GLN A 1 135 ? -12.329 -6.106 30.047 1.00 85.88 135 GLN A CA 1
ATOM 1014 C C . GLN A 1 135 ? -13.136 -5.116 29.211 1.00 85.88 135 GLN A C 1
ATOM 1016 O O . GLN A 1 135 ? -13.783 -4.217 29.753 1.00 85.88 135 GLN A O 1
ATOM 1021 N N . ASP A 1 136 ? -13.136 -5.330 27.899 1.00 88.69 136 ASP A N 1
ATOM 1022 C CA . ASP A 1 136 ? -13.990 -4.606 26.968 1.00 88.69 136 ASP A CA 1
ATOM 1023 C C . ASP A 1 136 ? -15.368 -5.266 26.898 1.00 88.69 136 ASP A C 1
ATOM 1025 O O . ASP A 1 136 ? -15.500 -6.496 26.921 1.00 88.69 136 ASP A O 1
ATOM 1029 N N . TYR A 1 137 ? -16.415 -4.454 26.799 1.00 88.56 137 TYR A N 1
ATOM 1030 C CA . TYR A 1 137 ? -17.785 -4.942 26.713 1.00 88.56 137 TYR A CA 1
ATOM 1031 C C . TYR A 1 137 ? -18.595 -4.176 25.671 1.00 88.56 137 TYR A C 1
ATOM 1033 O O . TYR A 1 137 ? -18.344 -3.013 25.360 1.00 88.56 137 TYR A O 1
ATOM 1041 N N . VAL A 1 138 ? -19.590 -4.860 25.115 1.00 89.00 138 VAL A N 1
ATOM 1042 C CA . VAL A 1 138 ? -20.572 -4.296 24.185 1.00 89.00 138 VAL A CA 1
ATOM 1043 C C . VAL A 1 138 ? -21.963 -4.552 24.752 1.00 89.00 138 VAL A C 1
ATOM 1045 O O . VAL A 1 138 ? -22.235 -5.604 25.335 1.00 89.00 138 VAL A O 1
ATOM 1048 N N . LEU A 1 139 ? -22.860 -3.581 24.594 1.00 85.25 139 LEU A N 1
ATOM 1049 C CA . LEU A 1 139 ? -24.248 -3.710 25.026 1.00 85.25 139 LEU A CA 1
ATOM 1050 C C . LEU A 1 139 ? -25.103 -4.302 23.905 1.00 85.25 139 LEU A C 1
ATOM 1052 O O . LEU A 1 139 ? -25.264 -3.687 22.846 1.00 85.25 139 LEU A O 1
ATOM 1056 N N . ILE A 1 140 ? -25.693 -5.469 24.163 1.00 87.00 140 ILE A N 1
ATOM 1057 C CA . ILE A 1 140 ? -26.674 -6.103 23.277 1.00 87.00 140 ILE A CA 1
ATOM 1058 C C . ILE A 1 140 ? -28.067 -5.569 23.623 1.00 87.00 140 ILE A C 1
ATOM 1060 O O . ILE A 1 140 ? -28.465 -5.556 24.788 1.00 87.00 140 ILE A O 1
ATOM 1064 N N . ALA A 1 141 ? -28.813 -5.132 22.611 1.00 84.75 141 ALA A N 1
ATOM 1065 C CA . ALA A 1 141 ? -30.191 -4.675 22.736 1.00 84.75 141 ALA A CA 1
ATOM 1066 C C . ALA A 1 141 ? -31.160 -5.844 22.496 1.00 84.75 141 ALA A C 1
ATOM 1068 O O . ALA A 1 141 ? -31.315 -6.312 21.365 1.00 84.75 141 ALA A O 1
ATOM 1069 N N . ASN A 1 142 ? -31.867 -6.274 23.543 1.00 78.81 142 ASN A N 1
ATOM 1070 C CA . ASN A 1 142 ? -32.735 -7.460 23.504 1.00 78.81 142 ASN A CA 1
ATOM 1071 C C . ASN A 1 142 ? -34.126 -7.205 22.886 1.00 78.81 142 ASN A C 1
ATOM 1073 O O . ASN A 1 142 ? -35.012 -8.041 22.991 1.00 78.81 142 ASN A O 1
ATOM 1077 N N . GLY A 1 143 ? -34.349 -6.051 22.249 1.00 71.12 143 GLY A N 1
ATOM 1078 C CA . GLY A 1 143 ? -35.633 -5.682 21.634 1.00 71.12 143 GLY A CA 1
ATOM 1079 C C . GLY A 1 143 ? -36.696 -5.179 22.620 1.00 71.12 143 GLY A C 1
ATOM 1080 O O . GLY A 1 143 ? -37.455 -4.282 22.265 1.00 71.12 143 GLY A O 1
ATOM 1081 N N . ASP A 1 144 ? -36.671 -5.643 23.869 1.00 71.00 144 ASP A N 1
ATOM 1082 C CA . ASP A 1 144 ? -37.638 -5.283 24.924 1.00 71.00 144 ASP A CA 1
ATOM 1083 C C . ASP A 1 144 ? -37.290 -3.975 25.668 1.00 71.00 144 ASP A C 1
ATOM 1085 O O . ASP A 1 144 ? -37.766 -3.716 26.771 1.00 71.00 144 ASP A O 1
ATOM 1089 N N . GLY A 1 145 ? -36.394 -3.160 25.100 1.00 68.94 145 GLY A N 1
ATOM 1090 C CA . GLY A 1 145 ? -35.841 -1.962 25.749 1.00 68.94 145 GLY A CA 1
ATOM 1091 C C . GLY A 1 145 ? -34.781 -2.247 26.823 1.00 68.94 145 GLY A C 1
ATOM 1092 O O . GLY A 1 145 ? -34.241 -1.311 27.404 1.00 68.94 145 GLY A O 1
ATOM 1093 N N . GLY A 1 146 ? -34.460 -3.520 27.076 1.00 74.31 146 GLY A N 1
ATOM 1094 C CA . GLY A 1 146 ? -33.374 -3.939 27.962 1.00 74.31 146 GLY A CA 1
ATOM 1095 C C . GLY A 1 146 ? -32.032 -4.082 27.238 1.00 74.31 146 GLY A C 1
ATOM 1096 O O . GLY A 1 146 ? -31.979 -4.554 26.096 1.00 74.31 146 GLY A O 1
ATOM 1097 N N . PHE A 1 147 ? -30.951 -3.726 27.936 1.00 81.94 147 PHE A N 1
ATOM 1098 C CA . PHE A 1 147 ? -29.572 -3.871 27.469 1.00 81.94 147 PHE A CA 1
ATOM 1099 C C . PHE A 1 147 ? -28.823 -4.894 28.322 1.00 81.94 147 PHE A C 1
ATOM 1101 O O . PHE A 1 147 ? -28.909 -4.859 29.551 1.00 81.94 147 PHE A O 1
ATOM 1108 N N . THR A 1 148 ? -28.075 -5.791 27.681 1.00 81.69 148 THR A N 1
ATOM 1109 C CA . THR A 1 148 ? -27.224 -6.766 28.376 1.00 81.69 148 THR A CA 1
ATOM 1110 C C . THR A 1 148 ? -25.755 -6.500 28.056 1.00 81.69 148 THR A C 1
ATOM 1112 O O . THR A 1 148 ? -25.378 -6.576 26.882 1.00 81.69 148 THR A O 1
ATOM 1115 N N . PRO A 1 149 ? -24.913 -6.201 29.065 1.00 84.50 149 PRO A N 1
ATOM 1116 C CA . PRO A 1 149 ? -23.478 -6.094 28.862 1.00 84.50 149 PRO A CA 1
ATOM 1117 C C . PRO A 1 149 ? -22.893 -7.471 28.575 1.00 84.50 149 PRO A C 1
ATOM 1119 O O . PRO A 1 149 ? -23.096 -8.417 29.335 1.00 84.50 149 PRO A O 1
ATOM 1122 N N . THR A 1 150 ? -22.177 -7.572 27.461 1.00 86.75 150 THR A N 1
ATOM 1123 C CA . THR A 1 150 ? -21.497 -8.795 27.044 1.00 86.75 150 THR A CA 1
ATOM 1124 C C . THR A 1 150 ? -20.021 -8.495 26.881 1.00 86.75 150 THR A C 1
ATOM 1126 O O . THR A 1 150 ? -19.648 -7.574 26.155 1.00 86.75 150 THR A O 1
ATOM 1129 N N . VAL A 1 151 ? -19.189 -9.253 27.590 1.00 89.94 151 VAL A N 1
ATOM 1130 C CA . VAL A 1 151 ? -17.732 -9.154 27.488 1.00 89.94 151 VAL A CA 1
ATOM 1131 C C . VAL A 1 151 ? -17.313 -9.623 26.102 1.00 89.94 151 VAL A C 1
ATOM 1133 O O . VAL A 1 151 ? -17.752 -10.682 25.649 1.00 89.94 151 VAL A O 1
ATOM 1136 N N . VAL A 1 152 ? -16.469 -8.839 25.438 1.00 91.31 152 VAL A N 1
ATOM 1137 C CA . VAL A 1 152 ? -15.984 -9.143 24.093 1.00 91.31 152 VAL A CA 1
ATOM 1138 C C . VAL A 1 152 ? -14.468 -9.189 24.063 1.00 91.31 152 VAL A C 1
ATOM 1140 O O . VAL A 1 152 ? -13.785 -8.404 24.714 1.00 91.31 152 VAL A O 1
ATOM 1143 N N . THR A 1 153 ? -13.928 -10.104 23.263 1.00 90.06 153 THR A N 1
ATOM 1144 C CA . THR A 1 153 ? -12.498 -10.108 22.947 1.00 90.06 153 THR A CA 1
ATOM 1145 C C . THR A 1 153 ? -12.294 -9.387 21.627 1.00 90.06 153 THR A C 1
ATOM 1147 O O . THR A 1 153 ? -12.728 -9.867 20.576 1.00 90.06 153 THR A O 1
ATOM 1150 N N . LEU A 1 154 ? -11.632 -8.235 21.668 1.00 89.75 154 LEU A N 1
ATOM 1151 C CA . LEU A 1 154 ? -11.384 -7.420 20.484 1.00 89.75 154 LEU A CA 1
ATOM 1152 C C . LEU A 1 154 ? -10.168 -7.917 19.690 1.00 89.75 154 LEU A C 1
ATOM 1154 O O . LEU A 1 154 ? -9.242 -8.547 20.203 1.00 89.75 154 LEU A O 1
ATOM 1158 N N . GLY A 1 155 ? -10.199 -7.646 18.393 1.00 85.38 155 GLY A N 1
ATOM 1159 C CA . GLY A 1 155 ? -9.118 -7.868 17.450 1.00 85.38 155 GLY A CA 1
ATOM 1160 C C . GLY A 1 155 ? -8.607 -6.553 16.875 1.00 85.38 155 GLY A C 1
ATOM 1161 O O . GLY A 1 155 ? -8.624 -5.506 17.514 1.00 85.38 155 GLY A O 1
ATOM 1162 N N . THR A 1 156 ? -8.127 -6.617 15.639 1.00 81.62 156 THR A N 1
ATOM 1163 C CA . THR A 1 156 ? -7.596 -5.461 14.921 1.00 81.62 156 THR A CA 1
ATOM 1164 C C . THR A 1 156 ? -8.700 -4.440 14.645 1.00 81.62 156 THR A C 1
ATOM 1166 O O . THR A 1 156 ? -9.779 -4.792 14.166 1.00 81.62 156 THR A O 1
ATOM 1169 N N . GLN A 1 157 ? -8.425 -3.164 14.907 1.00 82.19 157 GLN A N 1
ATOM 1170 C CA . GLN A 1 157 ? -9.288 -2.063 14.486 1.00 82.19 157 GLN A CA 1
ATOM 1171 C C . GLN A 1 157 ? -8.917 -1.627 13.064 1.00 82.19 157 GLN A C 1
ATOM 1173 O O . GLN A 1 157 ? -7.738 -1.467 12.741 1.00 82.19 157 GLN A O 1
ATOM 1178 N N . SER A 1 158 ? -9.919 -1.431 12.207 1.00 77.88 158 SER A N 1
ATOM 1179 C CA . SER A 1 158 ? -9.749 -0.947 10.837 1.00 77.88 158 SER A CA 1
ATOM 1180 C C . SER A 1 158 ? -10.745 0.177 10.554 1.00 77.88 158 SER A C 1
ATOM 1182 O O . SER A 1 158 ? -11.951 -0.041 10.427 1.00 77.88 158 SER A O 1
ATOM 1184 N N . GLY A 1 159 ? -10.241 1.411 10.479 1.00 81.25 159 GLY A N 1
ATOM 1185 C CA . GLY A 1 159 ? -11.081 2.598 10.317 1.00 81.25 159 GLY A CA 1
ATOM 1186 C C . GLY A 1 159 ? -12.018 2.802 11.513 1.00 81.25 159 GLY A C 1
ATOM 1187 O O . GLY A 1 159 ? -11.553 2.953 12.639 1.00 81.25 159 GLY A O 1
ATOM 1188 N N . GLN A 1 160 ? -13.329 2.815 11.254 1.00 85.62 160 GLN A N 1
ATOM 1189 C CA . GLN A 1 160 ? -14.392 2.978 12.262 1.00 85.62 160 GLN A CA 1
ATOM 1190 C C . GLN A 1 160 ? -14.948 1.649 12.797 1.00 85.62 160 GLN A C 1
ATOM 1192 O O . GLN A 1 160 ? -15.924 1.652 13.545 1.00 85.62 160 GLN A O 1
ATOM 1197 N N . GLN A 1 161 ? -14.377 0.520 12.376 1.00 87.88 161 GLN A N 1
ATOM 1198 C CA . GLN A 1 161 ? -14.846 -0.813 12.733 1.00 87.88 161 GLN A CA 1
ATOM 1199 C C . GLN A 1 161 ? -13.765 -1.532 13.542 1.00 87.88 161 GLN A C 1
ATOM 1201 O O . GLN A 1 161 ? -12.589 -1.534 13.169 1.00 87.88 161 GLN A O 1
ATOM 1206 N N . THR A 1 162 ? -14.170 -2.197 14.616 1.00 88.75 162 THR A N 1
ATOM 1207 C CA . THR A 1 162 ? -13.311 -3.059 15.428 1.00 88.75 162 THR A CA 1
ATOM 1208 C C . THR A 1 162 ? -13.722 -4.509 15.227 1.00 88.75 162 THR A C 1
ATOM 1210 O O . THR A 1 162 ? -14.905 -4.848 15.279 1.00 88.75 162 THR A O 1
ATOM 1213 N N . VAL A 1 163 ? -12.744 -5.375 14.970 1.00 89.44 163 VAL A N 1
ATOM 1214 C CA . VAL A 1 163 ? -12.972 -6.819 14.875 1.00 89.44 163 VAL A CA 1
ATOM 1215 C C . VAL A 1 163 ? -13.288 -7.383 16.260 1.00 89.44 163 VAL A C 1
ATOM 1217 O O . VAL A 1 163 ? -12.595 -7.070 17.223 1.00 89.44 163 VAL A O 1
ATOM 1220 N N . VAL A 1 164 ? -14.293 -8.248 16.357 1.00 90.94 164 VAL A N 1
ATOM 1221 C CA . VAL A 1 164 ? -14.634 -9.013 17.561 1.00 90.94 164 VAL A CA 1
ATOM 1222 C C . VAL A 1 164 ? -14.293 -10.476 17.307 1.00 90.94 164 VAL A C 1
ATOM 1224 O O . VAL A 1 164 ? -14.800 -11.092 16.370 1.00 90.94 164 VAL A O 1
ATOM 1227 N N . ARG A 1 165 ? -13.388 -11.019 18.124 1.00 87.69 165 ARG A N 1
ATOM 1228 C CA . ARG A 1 165 ? -12.928 -12.412 18.041 1.00 87.69 165 ARG A CA 1
ATOM 1229 C C . ARG A 1 165 ? -13.823 -13.363 18.822 1.00 87.69 165 ARG A C 1
ATOM 1231 O O . ARG A 1 165 ? -13.990 -14.498 18.396 1.00 87.69 165 ARG A O 1
ATOM 1238 N N . ASP A 1 166 ? -14.358 -12.902 19.948 1.00 87.31 166 ASP A N 1
ATOM 1239 C CA . ASP A 1 166 ? -15.234 -13.694 20.806 1.00 87.31 166 ASP A CA 1
ATOM 1240 C C . ASP A 1 166 ? -16.207 -12.802 21.587 1.00 87.31 166 ASP A C 1
ATOM 1242 O O . ASP A 1 166 ? -15.937 -11.615 21.796 1.00 87.31 166 ASP A O 1
ATOM 1246 N N . GLY A 1 167 ? -17.326 -13.384 22.016 1.00 84.38 167 GLY A N 1
ATOM 1247 C CA . GLY A 1 167 ? -18.343 -12.730 22.847 1.00 84.38 167 GLY A CA 1
ATOM 1248 C C . GLY A 1 167 ? -19.586 -12.234 22.103 1.00 84.38 167 GLY A C 1
ATOM 1249 O O . GLY A 1 167 ? -20.572 -11.907 22.750 1.00 84.38 167 GLY A O 1
ATOM 1250 N N . LEU A 1 168 ? -19.599 -12.221 20.766 1.00 88.12 168 LEU A N 1
ATOM 1251 C CA . LEU A 1 168 ? -20.776 -11.843 19.970 1.00 88.12 168 LEU A CA 1
ATOM 1252 C C . LEU A 1 168 ? -21.104 -12.886 18.902 1.00 88.12 168 LEU A C 1
ATOM 1254 O O . LEU A 1 168 ? -20.242 -13.636 18.448 1.00 88.12 168 LEU A O 1
ATOM 1258 N N . GLN A 1 169 ? -22.366 -12.897 18.483 1.00 87.69 169 GLN A N 1
ATOM 1259 C CA . GLN A 1 169 ? -22.878 -13.726 17.396 1.00 87.69 169 GLN A CA 1
ATOM 1260 C C . GLN A 1 169 ? -23.467 -12.859 16.282 1.00 87.69 169 GLN A C 1
ATOM 1262 O O . GLN A 1 169 ? -23.993 -11.769 16.518 1.00 87.69 169 GLN A O 1
ATOM 1267 N N . GLU A 1 170 ? -23.402 -13.368 15.053 1.00 86.56 170 GLU A N 1
ATOM 1268 C CA . GLU A 1 170 ? -23.987 -12.700 13.893 1.00 86.56 170 GLU A CA 1
ATOM 1269 C C . GLU A 1 170 ? -25.501 -12.497 14.074 1.00 86.56 170 GLU A C 1
ATOM 1271 O O . GLU A 1 170 ? -26.218 -13.384 14.535 1.00 86.56 170 GLU A O 1
ATOM 1276 N N . GLY A 1 171 ? -25.991 -11.306 13.719 1.00 84.75 171 GLY A N 1
ATOM 1277 C CA . GLY A 1 171 ? -27.408 -10.940 13.821 1.00 84.75 171 GLY A CA 1
ATOM 1278 C C . GLY A 1 171 ? -27.833 -10.331 15.162 1.00 84.75 171 GLY A C 1
ATOM 1279 O O . GLY A 1 171 ? -28.961 -9.844 15.270 1.00 84.75 171 GLY A O 1
ATOM 1280 N N . GLN A 1 172 ? -26.952 -10.291 16.167 1.00 87.00 172 GLN A N 1
ATOM 1281 C CA . GLN A 1 172 ? -27.224 -9.591 17.424 1.00 87.00 172 GLN A CA 1
ATOM 1282 C C . GLN A 1 172 ? -27.234 -8.070 17.216 1.00 87.00 172 GLN A C 1
ATOM 1284 O O . GLN A 1 172 ? -26.373 -7.504 16.542 1.00 87.00 172 GLN A O 1
ATOM 1289 N N . ARG A 1 173 ? -28.227 -7.390 17.801 1.00 86.50 173 ARG A N 1
ATOM 1290 C CA . ARG A 1 173 ? -28.323 -5.926 17.756 1.00 86.50 173 ARG A CA 1
ATOM 1291 C C . ARG A 1 173 ? -27.522 -5.336 18.903 1.00 86.50 173 ARG A C 1
ATOM 1293 O O . ARG A 1 173 ? -27.772 -5.675 20.054 1.00 86.50 173 ARG A O 1
ATOM 1300 N N . ILE A 1 174 ? -26.607 -4.432 18.587 1.00 88.38 174 ILE A N 1
ATOM 1301 C CA . ILE A 1 174 ? -25.763 -3.747 19.566 1.00 88.38 174 ILE A CA 1
ATOM 1302 C C . ILE A 1 174 ? -26.025 -2.244 19.555 1.00 88.38 174 ILE A C 1
ATOM 1304 O O . ILE A 1 174 ? -26.508 -1.690 18.563 1.00 88.38 174 ILE A O 1
ATOM 1308 N N . VAL A 1 175 ? -25.699 -1.578 20.657 1.00 84.81 175 VAL A N 1
ATOM 1309 C CA . VAL A 1 175 ? -25.788 -0.118 20.757 1.00 84.81 175 VAL A CA 1
ATOM 1310 C C . VAL A 1 175 ? -24.596 0.509 20.038 1.00 84.81 175 VAL A C 1
ATOM 1312 O O . VAL A 1 175 ? -23.459 0.280 20.421 1.00 84.81 175 VAL A O 1
ATOM 1315 N N . ALA A 1 176 ? -24.846 1.302 18.993 1.00 80.25 176 ALA A N 1
ATOM 1316 C CA . ALA A 1 176 ? -23.793 1.826 18.119 1.00 80.25 176 ALA A CA 1
ATOM 1317 C C . ALA A 1 176 ? -22.915 2.930 18.746 1.00 80.25 176 ALA A C 1
ATOM 1319 O O . ALA A 1 176 ? -21.842 3.207 18.216 1.00 80.25 176 ALA A O 1
ATOM 1320 N N . SER A 1 177 ? -23.364 3.580 19.826 1.00 70.88 177 SER A N 1
ATOM 1321 C CA . SER A 1 177 ? -22.614 4.655 20.484 1.00 70.88 177 SER A CA 1
ATOM 1322 C C . SER A 1 177 ? -22.867 4.688 21.990 1.00 70.88 177 SER A C 1
ATOM 1324 O O . SER A 1 177 ? -24.015 4.804 22.429 1.00 70.88 177 SER A O 1
ATOM 1326 N N . GLY A 1 178 ? -21.788 4.633 22.775 1.00 61.56 178 GLY A N 1
ATOM 1327 C CA . GLY A 1 178 ? -21.821 4.756 24.237 1.00 61.56 178 GLY A CA 1
ATOM 1328 C C . GLY A 1 178 ? -22.335 6.107 24.754 1.00 61.56 178 GLY A C 1
ATOM 1329 O O . GLY A 1 178 ? -22.729 6.199 25.911 1.00 61.56 178 GLY A O 1
ATOM 1330 N N . GLN A 1 179 ? -22.420 7.143 23.909 1.00 58.09 179 GLN A N 1
ATOM 1331 C CA . GLN A 1 179 ? -22.917 8.470 24.302 1.00 58.09 179 GLN A CA 1
ATOM 1332 C C . GLN A 1 179 ? -24.395 8.462 24.741 1.00 58.09 179 GLN A C 1
ATOM 1334 O O . GLN A 1 179 ? -24.800 9.293 25.549 1.00 58.09 179 GLN A O 1
ATOM 1339 N N . PHE A 1 180 ? -25.190 7.480 24.294 1.00 56.03 180 PHE A N 1
ATOM 1340 C CA . PHE A 1 180 ? -26.570 7.286 24.763 1.00 56.03 180 PHE A CA 1
ATOM 1341 C C . PHE A 1 180 ? -26.654 6.897 26.252 1.00 56.03 180 PHE A C 1
ATOM 1343 O O . PHE A 1 180 ? -27.694 7.086 26.888 1.00 56.03 180 PHE A O 1
ATOM 1350 N N . LEU A 1 181 ? -25.569 6.365 26.828 1.00 60.34 181 LEU A N 1
ATOM 1351 C CA . LEU A 1 181 ? -25.530 6.005 28.245 1.00 60.34 181 LEU A CA 1
ATOM 1352 C C . LEU A 1 181 ? -25.521 7.233 29.151 1.00 60.34 181 LEU A C 1
ATOM 1354 O O . LEU A 1 181 ? -26.129 7.172 30.213 1.00 60.34 181 LEU A O 1
ATOM 1358 N N . ILE A 1 182 ? -24.951 8.358 28.706 1.00 53.81 182 ILE A N 1
ATOM 1359 C CA . ILE A 1 182 ? -24.959 9.608 29.480 1.00 53.81 182 ILE A CA 1
ATOM 1360 C C . ILE A 1 182 ? -26.394 10.151 29.603 1.00 53.81 182 ILE A C 1
ATOM 1362 O O . ILE A 1 182 ? -26.838 10.495 30.699 1.00 53.81 182 ILE A O 1
ATOM 1366 N N . ASP A 1 183 ? -27.172 10.110 28.517 1.00 52.91 183 ASP A N 1
ATOM 1367 C CA . ASP A 1 183 ? -28.591 10.497 28.547 1.00 52.91 183 ASP A CA 1
ATOM 1368 C C . ASP A 1 183 ? -29.458 9.491 29.334 1.00 52.91 183 ASP A C 1
ATOM 1370 O O . ASP A 1 183 ? -30.452 9.860 29.968 1.00 52.91 183 ASP A O 1
ATOM 1374 N N . SER A 1 184 ? -29.073 8.209 29.338 1.00 52.00 184 SER A N 1
ATOM 1375 C CA . SER A 1 184 ? -29.820 7.144 30.019 1.00 52.00 184 SER A CA 1
ATOM 1376 C C . SER A 1 184 ? -29.542 7.077 31.523 1.00 52.00 184 SER A C 1
ATOM 1378 O O . SER A 1 184 ? -30.473 6.821 32.289 1.00 52.00 184 SER A O 1
ATOM 1380 N N . GLU A 1 185 ? -28.319 7.358 31.978 1.00 54.12 185 GLU A N 1
ATOM 1381 C CA . GLU A 1 185 ? -27.967 7.406 33.403 1.00 54.12 185 GLU A CA 1
ATOM 1382 C C . GLU A 1 185 ? -28.619 8.604 34.101 1.00 54.12 185 GLU A C 1
ATOM 1384 O O . GLU A 1 185 ? -29.162 8.448 35.195 1.00 54.12 185 GLU A O 1
ATOM 1389 N N . ALA A 1 186 ? -28.726 9.754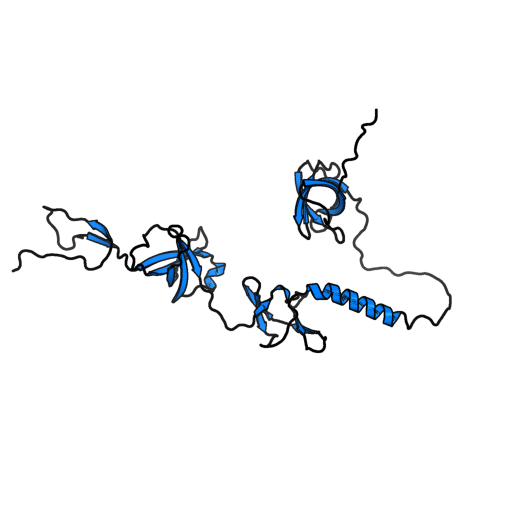 33.422 1.00 52.56 186 ALA A N 1
ATOM 1390 C CA . ALA A 1 186 ? -29.532 10.880 33.897 1.00 52.56 186 ALA A CA 1
ATOM 1391 C C . ALA A 1 186 ? -31.012 10.487 34.106 1.00 52.56 186 ALA A C 1
ATOM 1393 O O . ALA A 1 186 ? -31.648 10.896 35.084 1.00 52.56 186 ALA A O 1
ATOM 1394 N N . SER A 1 187 ? -31.561 9.638 33.227 1.00 53.66 187 SER A N 1
ATOM 1395 C CA . SER A 1 187 ? -32.936 9.138 33.351 1.00 53.66 187 SER A CA 1
ATOM 1396 C C . SER A 1 187 ? -33.101 8.081 34.457 1.00 53.66 187 SER A C 1
ATOM 1398 O O . SER A 1 187 ? -34.105 8.093 35.176 1.00 53.66 187 SER A O 1
ATOM 1400 N N . LEU A 1 188 ? -32.103 7.209 34.647 1.00 55.28 188 LEU A N 1
ATOM 1401 C CA . LEU A 1 188 ? -32.107 6.151 35.660 1.00 55.28 188 LEU A CA 1
ATOM 1402 C C . LEU A 1 188 ? -31.893 6.724 37.069 1.00 55.28 188 LEU A C 1
ATOM 1404 O O . LEU A 1 188 ? -32.637 6.374 37.988 1.00 55.28 188 LEU A O 1
ATOM 1408 N N . ALA A 1 189 ? -30.954 7.662 37.227 1.00 58.00 189 ALA A N 1
ATOM 1409 C CA . ALA A 1 189 ? -30.727 8.402 38.467 1.00 58.00 189 ALA A CA 1
ATOM 1410 C C . ALA A 1 189 ? -31.980 9.196 38.882 1.00 58.00 189 ALA A C 1
ATOM 1412 O O . ALA A 1 189 ? -32.409 9.128 40.036 1.00 58.00 189 ALA A O 1
ATOM 1413 N N . GLY A 1 190 ? -32.647 9.858 37.927 1.00 52.84 190 GLY A N 1
ATOM 1414 C CA . GLY A 1 190 ? -33.908 10.567 38.169 1.00 52.84 190 GLY A CA 1
ATOM 1415 C C . GLY A 1 190 ? -35.101 9.657 38.504 1.00 52.84 190 GLY A C 1
ATOM 1416 O O . GLY A 1 190 ? -36.021 10.080 39.210 1.00 52.84 190 GLY A O 1
ATOM 1417 N N . ALA A 1 191 ? -35.108 8.406 38.033 1.00 55.78 191 ALA A N 1
ATOM 1418 C CA . ALA A 1 191 ? -36.136 7.416 38.365 1.00 55.78 191 ALA A CA 1
ATOM 1419 C C . ALA A 1 191 ? -35.914 6.777 39.750 1.00 55.78 191 ALA A C 1
ATOM 1421 O O . ALA A 1 191 ? -36.878 6.569 40.493 1.00 55.78 191 ALA A O 1
ATOM 1422 N N . LEU A 1 192 ? -34.656 6.520 40.125 1.00 55.66 192 LEU A N 1
ATOM 1423 C CA . LEU A 1 192 ? -34.262 5.998 41.440 1.00 55.66 192 LEU A CA 1
ATOM 1424 C C . LEU A 1 192 ? -34.530 7.005 42.568 1.00 55.66 192 LEU A C 1
ATOM 1426 O O . LEU A 1 192 ? -35.043 6.614 43.619 1.00 55.66 192 LEU A O 1
ATOM 1430 N N . ASP A 1 193 ? -34.290 8.297 42.331 1.00 57.69 193 ASP A N 1
ATOM 1431 C CA . ASP A 1 193 ? -34.568 9.360 43.307 1.00 57.69 193 ASP A CA 1
ATOM 1432 C C . ASP A 1 193 ? -36.078 9.483 43.616 1.00 57.69 193 ASP A C 1
ATOM 1434 O O . ASP A 1 193 ? -36.500 9.575 44.772 1.00 57.69 193 ASP A O 1
ATOM 1438 N N . ARG A 1 194 ? -36.944 9.327 42.602 1.00 57.12 194 ARG A N 1
ATOM 1439 C CA . ARG A 1 194 ? -38.414 9.315 42.777 1.00 57.12 194 ARG A CA 1
ATOM 1440 C C . ARG A 1 194 ? -38.927 8.078 43.523 1.00 57.12 194 ARG A C 1
ATOM 1442 O O . ARG A 1 194 ? -39.946 8.155 44.219 1.00 57.12 194 ARG A O 1
ATOM 1449 N N . LEU A 1 195 ? -38.220 6.953 43.414 1.00 53.69 195 LEU A N 1
ATOM 1450 C CA . LEU A 1 195 ? -38.529 5.720 44.144 1.00 53.69 195 LEU A CA 1
ATOM 1451 C C . LEU A 1 195 ? -38.025 5.768 45.601 1.00 53.69 195 LEU A C 1
ATOM 1453 O O . LEU A 1 195 ? -38.634 5.166 46.488 1.00 53.69 195 LEU A O 1
ATOM 1457 N N . GLY A 1 196 ? -36.945 6.513 45.863 1.00 46.28 196 GLY A N 1
ATOM 1458 C CA . GLY A 1 196 ? -36.417 6.776 47.205 1.00 46.28 196 GLY A CA 1
ATOM 1459 C C . GLY A 1 196 ? -37.259 7.780 48.001 1.00 46.28 196 GLY A C 1
ATOM 1460 O O . GLY A 1 196 ? -37.520 7.573 49.190 1.00 46.28 196 GLY A O 1
ATOM 1461 N N . ASN A 1 197 ? -37.779 8.820 47.341 1.00 44.19 197 ASN A N 1
ATOM 1462 C CA . ASN A 1 197 ? -38.502 9.908 48.012 1.00 44.19 197 ASN A CA 1
ATOM 1463 C C . ASN A 1 197 ? -39.957 9.569 48.410 1.00 44.19 197 ASN A C 1
ATOM 1465 O O . ASN A 1 197 ? -40.603 10.328 49.133 1.00 44.19 197 ASN A O 1
ATOM 1469 N N . THR A 1 198 ? -40.480 8.411 47.993 1.00 43.88 198 THR A N 1
ATOM 1470 C CA . THR A 1 198 ? -41.792 7.893 48.432 1.00 43.88 198 THR A CA 1
ATOM 1471 C C . THR A 1 198 ? -41.720 7.030 49.697 1.00 43.88 198 THR A C 1
ATOM 1473 O O . THR A 1 198 ? -42.755 6.802 50.322 1.00 43.88 198 THR A O 1
ATOM 1476 N N . ARG A 1 199 ? -40.526 6.605 50.146 1.00 41.94 199 ARG A N 1
ATOM 1477 C CA . ARG A 1 199 ? -40.354 5.861 51.416 1.00 41.94 199 ARG A CA 1
ATOM 1478 C C . ARG A 1 199 ? -40.015 6.729 52.623 1.00 41.94 199 ARG A C 1
ATOM 1480 O O . ARG A 1 199 ? -40.160 6.251 53.743 1.00 41.94 199 ARG A O 1
ATOM 1487 N N . ASN A 1 200 ? -39.604 7.983 52.429 1.00 41.44 200 ASN A N 1
ATOM 1488 C CA . ASN A 1 200 ? -39.048 8.805 53.508 1.00 41.44 200 ASN A CA 1
ATOM 1489 C C . ASN A 1 200 ? -39.891 10.044 53.860 1.00 41.44 200 ASN A C 1
ATOM 1491 O O . ASN A 1 200 ? -39.364 11.125 54.109 1.00 41.44 200 ASN A O 1
ATOM 1495 N N . LYS A 1 201 ? -41.222 9.897 53.891 1.00 37.19 201 LYS A N 1
ATOM 1496 C CA . LYS A 1 201 ? -42.152 10.939 54.370 1.00 37.19 201 LYS A CA 1
ATOM 1497 C C . LYS A 1 201 ? -43.036 10.439 55.518 1.00 37.19 201 LYS A C 1
ATOM 1499 O O . LYS A 1 201 ? -44.247 10.634 55.521 1.00 37.19 201 LYS A O 1
ATOM 1504 N N . GLY A 1 202 ? -42.421 9.761 56.488 1.00 37.09 202 GLY A N 1
ATOM 1505 C CA . GLY A 1 202 ? -43.144 9.151 57.603 1.00 37.09 202 GLY A CA 1
ATOM 1506 C C . GLY A 1 202 ? -42.298 8.775 58.819 1.00 37.09 202 GLY A C 1
ATOM 1507 O O . GLY A 1 202 ? -42.405 7.643 59.269 1.00 37.09 202 GLY A O 1
ATOM 1508 N N . ARG A 1 203 ? -41.477 9.684 59.366 1.00 34.88 203 ARG A N 1
ATOM 1509 C CA . ARG A 1 203 ? -41.153 9.730 60.812 1.00 34.88 203 ARG A CA 1
ATOM 1510 C C . ARG A 1 203 ? -40.291 10.948 61.146 1.00 34.88 203 ARG A C 1
ATOM 1512 O O . ARG A 1 203 ? -39.147 11.031 60.723 1.00 34.88 203 ARG A O 1
ATOM 1519 N N . MET A 1 204 ? -40.851 11.867 61.930 1.00 43.44 204 MET A N 1
ATOM 1520 C CA . MET A 1 204 ? -40.073 12.779 62.770 1.00 43.44 204 MET A CA 1
ATOM 1521 C C . MET A 1 204 ? -39.556 11.993 63.980 1.00 43.44 204 MET A C 1
ATOM 1523 O O . MET A 1 204 ? -40.358 11.296 64.598 1.00 43.44 204 MET A O 1
ATOM 1527 N N . ASP A 1 205 ? -38.275 12.130 64.326 1.00 33.16 205 ASP A N 1
ATOM 1528 C CA . ASP A 1 205 ? -37.826 12.273 65.721 1.00 33.16 205 ASP A CA 1
ATOM 1529 C C . ASP A 1 205 ? -36.389 12.826 65.779 1.00 33.16 205 ASP A C 1
ATOM 1531 O O . ASP A 1 205 ? -35.557 12.523 64.922 1.00 33.16 205 ASP A O 1
ATOM 1535 N N . MET A 1 206 ? -36.134 13.660 66.784 1.00 43.91 206 MET A N 1
ATOM 1536 C CA . MET A 1 206 ? -34.875 14.337 67.082 1.00 43.91 206 MET A CA 1
ATOM 1537 C C . MET A 1 206 ? -33.963 13.465 67.954 1.00 43.91 206 MET A C 1
ATOM 1539 O O . MET A 1 206 ? -34.433 12.873 68.920 1.00 43.91 206 MET A O 1
ATOM 1543 N N . SER A 1 207 ? -32.646 13.514 67.742 1.00 30.84 207 SER A N 1
ATOM 1544 C CA . SER A 1 207 ? -31.660 13.663 68.830 1.00 30.84 207 SER A CA 1
ATOM 1545 C C . SER A 1 207 ? -30.230 13.741 68.304 1.00 30.84 207 SER A C 1
ATOM 1547 O O . SER A 1 207 ? -29.930 13.375 67.175 1.00 30.84 207 SER A O 1
ATOM 1549 N N . ALA A 1 208 ? -29.395 14.316 69.158 1.00 32.59 208 ALA A N 1
ATOM 1550 C CA . ALA A 1 208 ? -28.131 14.971 68.891 1.00 32.59 208 ALA A CA 1
ATOM 1551 C C . ALA A 1 208 ? -26.884 14.061 68.904 1.00 32.59 208 ALA A C 1
ATOM 1553 O O . ALA A 1 208 ? -26.940 12.895 69.279 1.00 32.59 208 ALA A O 1
ATOM 1554 N N . MET A 1 209 ? -25.760 14.742 68.643 1.00 32.19 209 MET A N 1
ATOM 1555 C CA . MET A 1 209 ? -24.389 14.510 69.126 1.00 32.19 209 MET A CA 1
ATOM 1556 C C . MET A 1 209 ? -23.461 13.556 68.348 1.00 32.19 209 MET A C 1
ATOM 1558 O O . MET A 1 209 ? -23.520 12.339 68.461 1.00 32.19 209 MET A O 1
ATOM 1562 N N . ASP A 1 210 ? -22.570 14.198 67.583 1.00 29.28 210 ASP A N 1
ATOM 1563 C CA . ASP A 1 210 ? -21.094 14.145 67.634 1.00 29.28 210 ASP A CA 1
ATOM 1564 C C . ASP A 1 210 ? -20.387 12.902 68.226 1.00 29.28 210 ASP A C 1
ATOM 1566 O O . ASP A 1 210 ? -20.568 12.568 69.394 1.00 29.28 210 ASP A O 1
ATOM 1570 N N . VAL A 1 211 ? -19.514 12.270 67.428 1.00 30.67 211 VAL A N 1
ATOM 1571 C CA . VAL A 1 211 ? -18.038 12.195 67.589 1.00 30.67 211 VAL A CA 1
ATOM 1572 C C . VAL A 1 211 ? -17.486 11.265 66.496 1.00 30.67 211 VAL A C 1
ATOM 1574 O O . VAL A 1 211 ? -18.011 10.185 66.231 1.00 30.67 211 VAL A O 1
ATOM 1577 N N . GLY A 1 212 ? -16.436 11.728 65.816 1.00 28.98 212 GLY A N 1
ATOM 1578 C CA . GLY A 1 212 ? -15.949 11.164 64.562 1.00 28.98 212 GLY A CA 1
ATOM 1579 C C . GLY A 1 212 ? -15.064 9.918 64.628 1.00 28.98 212 GLY A C 1
ATOM 1580 O O . GLY A 1 212 ? -14.591 9.477 65.671 1.00 28.98 212 GLY A O 1
ATOM 1581 N N . THR A 1 213 ? -14.761 9.406 63.434 1.00 29.50 213 THR A N 1
ATOM 1582 C CA . THR A 1 213 ? -13.539 8.655 63.114 1.00 29.50 213 THR A CA 1
ATOM 1583 C C . THR A 1 213 ? -13.214 8.880 61.625 1.00 29.50 213 THR A C 1
ATOM 1585 O O . THR A 1 213 ? -13.991 8.525 60.745 1.00 29.50 213 THR A O 1
ATOM 1588 N N . LYS A 1 214 ? -12.083 9.554 61.368 1.00 32.44 214 LYS A N 1
ATOM 1589 C CA . LYS A 1 214 ? -11.358 9.688 60.082 1.00 32.44 214 LYS A CA 1
ATOM 1590 C C . LYS A 1 214 ? -10.761 8.313 59.687 1.00 32.44 214 LYS A C 1
ATOM 1592 O O . LYS A 1 214 ? -10.541 7.512 60.582 1.00 32.44 214 LYS A O 1
ATOM 1597 N N . ALA A 1 215 ? -10.380 7.947 58.461 1.00 32.03 215 ALA A N 1
ATOM 1598 C CA . ALA A 1 215 ? -10.198 8.627 57.179 1.00 32.03 215 ALA A CA 1
ATOM 1599 C C . ALA A 1 215 ? -9.970 7.582 56.062 1.00 32.03 215 ALA A C 1
ATOM 1601 O O . ALA A 1 215 ? -9.519 6.471 56.333 1.00 32.03 215 ALA A O 1
ATOM 1602 N N . GLY A 1 216 ? -10.146 8.036 54.818 1.00 29.02 216 GLY A N 1
ATOM 1603 C CA . GLY A 1 216 ? -9.263 7.737 53.685 1.00 29.02 216 GLY A CA 1
ATOM 1604 C C . GLY A 1 216 ? -9.943 8.059 52.347 1.00 29.02 216 GLY A C 1
ATOM 1605 O O . GLY A 1 216 ? -11.010 7.524 52.092 1.00 29.02 216 GLY A O 1
ATOM 1606 N N . THR A 1 217 ? -9.480 8.924 51.444 1.00 28.88 217 THR A N 1
ATOM 1607 C CA . THR A 1 217 ? -8.443 9.968 51.414 1.00 28.88 217 THR A CA 1
ATOM 1608 C C . THR A 1 217 ? -8.890 10.889 50.269 1.00 28.88 217 THR A C 1
ATOM 1610 O O . THR A 1 217 ? -9.005 10.428 49.138 1.00 28.88 217 THR A O 1
ATOM 1613 N N . LYS A 1 218 ? -9.218 12.155 50.556 1.00 33.75 218 LYS A N 1
ATOM 1614 C CA . LYS A 1 218 ? -9.457 13.191 49.539 1.00 33.75 218 LYS A CA 1
ATOM 1615 C C . LYS A 1 218 ? -8.115 13.846 49.223 1.00 33.75 218 LYS A C 1
ATOM 1617 O O . LYS A 1 218 ? -7.385 14.168 50.159 1.00 33.75 218 LYS A O 1
ATOM 1622 N N . ALA A 1 219 ? -7.816 14.014 47.939 1.00 37.12 219 ALA A N 1
ATOM 1623 C CA . ALA A 1 219 ? -6.721 14.854 47.483 1.00 37.12 219 ALA A CA 1
ATOM 1624 C C . ALA A 1 219 ? -6.951 16.310 47.928 1.00 37.12 219 ALA A C 1
ATOM 1626 O O . ALA A 1 219 ? -8.086 16.759 48.095 1.00 37.12 219 ALA A O 1
ATOM 1627 N N . ASP A 1 220 ? -5.836 16.962 48.210 1.00 34.78 220 ASP A N 1
ATOM 1628 C CA . ASP A 1 220 ? -5.645 18.184 48.979 1.00 34.78 220 ASP A CA 1
ATOM 1629 C C . ASP A 1 220 ? -6.094 19.443 48.210 1.00 34.78 220 ASP A C 1
ATOM 1631 O O . ASP A 1 220 ? -5.701 19.664 47.068 1.00 34.78 220 ASP A O 1
ATOM 1635 N N . ASP A 1 221 ? -6.923 20.270 48.848 1.00 43.25 221 ASP A N 1
ATOM 1636 C CA . ASP A 1 221 ? -7.549 21.483 48.300 1.00 43.25 221 ASP A CA 1
ATOM 1637 C C . ASP A 1 221 ? -6.884 22.751 48.869 1.00 43.25 221 ASP A C 1
ATOM 1639 O O . ASP A 1 221 ? -7.531 23.593 49.492 1.00 43.25 221 ASP A O 1
ATOM 1643 N N . THR A 1 222 ? -5.556 22.870 48.743 1.00 43.16 222 THR A N 1
ATOM 1644 C CA . THR A 1 222 ? -4.813 23.995 49.352 1.00 43.16 222 THR A CA 1
ATOM 1645 C C . THR A 1 222 ? -3.810 24.722 48.445 1.00 43.16 222 THR A C 1
ATOM 1647 O O . THR A 1 222 ? -3.090 25.599 48.921 1.00 43.16 222 THR A O 1
ATOM 1650 N N . ALA A 1 223 ? -3.794 24.472 47.130 1.00 56.34 223 ALA A N 1
ATOM 1651 C CA . ALA A 1 223 ? -2.973 25.254 46.196 1.00 56.34 223 ALA A CA 1
ATOM 1652 C C . ALA A 1 223 ? -3.719 26.502 45.682 1.00 56.34 223 ALA A C 1
ATOM 1654 O O . ALA A 1 223 ? -4.789 26.396 45.084 1.00 56.34 223 ALA A O 1
ATOM 1655 N N . THR A 1 224 ? -3.155 27.693 45.909 1.00 63.50 224 THR A N 1
ATOM 1656 C CA . THR A 1 224 ? -3.713 28.968 45.431 1.00 63.50 224 THR A CA 1
ATOM 1657 C C . THR A 1 224 ? -3.776 28.981 43.896 1.00 63.50 224 THR A C 1
ATOM 1659 O O . THR A 1 224 ? -2.733 28.793 43.268 1.00 63.50 224 THR A O 1
ATOM 1662 N N . PRO A 1 225 ? -4.944 29.227 43.274 1.00 70.94 225 PRO A N 1
ATOM 1663 C CA . PRO A 1 225 ? -5.060 29.274 41.819 1.00 70.94 225 PRO A CA 1
ATOM 1664 C C . PRO A 1 225 ? -4.218 30.419 41.245 1.00 70.94 225 PRO A C 1
ATOM 1666 O O . PRO A 1 225 ? -4.288 31.557 41.719 1.00 70.94 225 PRO A O 1
ATOM 1669 N N . ILE A 1 226 ? -3.406 30.116 40.231 1.00 83.00 226 ILE A N 1
ATOM 1670 C CA . ILE A 1 226 ? -2.479 31.073 39.620 1.00 83.00 226 ILE A CA 1
ATOM 1671 C C . ILE A 1 226 ? -3.142 31.677 38.390 1.00 83.00 226 ILE A C 1
ATOM 1673 O O . ILE A 1 226 ? -3.497 30.969 37.451 1.00 83.00 226 ILE A O 1
ATOM 1677 N N . GLU A 1 227 ? -3.312 32.994 38.392 1.00 84.88 227 GLU A N 1
ATOM 1678 C CA . GLU A 1 227 ? -3.988 33.710 37.314 1.00 84.88 227 GLU A CA 1
ATOM 1679 C C . GLU A 1 227 ? -3.028 34.028 36.154 1.00 84.88 227 GLU A C 1
ATOM 1681 O O . GLU A 1 227 ? -1.901 34.492 36.350 1.00 84.88 227 GLU A O 1
ATOM 1686 N N . GLY A 1 228 ? -3.496 33.797 34.930 1.00 85.19 228 GLY A N 1
ATOM 1687 C CA . GLY A 1 228 ? -2.816 34.089 33.677 1.00 85.19 228 GLY A CA 1
ATOM 1688 C C . GLY A 1 228 ? -3.744 34.803 32.696 1.00 85.19 228 GLY A C 1
ATOM 1689 O O . GLY A 1 228 ? -4.971 34.722 32.769 1.00 85.19 228 GLY A O 1
ATOM 1690 N N . ARG A 1 229 ? -3.154 35.531 31.747 1.00 87.56 229 ARG A N 1
ATOM 1691 C CA . ARG A 1 229 ? -3.875 36.127 30.613 1.00 87.56 229 ARG A CA 1
ATOM 1692 C C . ARG A 1 229 ? -3.274 35.627 29.325 1.00 87.56 229 ARG A C 1
ATOM 1694 O O . ARG A 1 229 ? -2.050 35.594 29.190 1.00 87.56 229 ARG A O 1
ATOM 1701 N N . GLY A 1 230 ? -4.121 35.267 28.375 1.00 87.56 230 GLY A N 1
ATOM 1702 C CA . GLY A 1 230 ? -3.659 34.717 27.114 1.00 87.56 230 GLY A CA 1
ATOM 1703 C C . GLY A 1 230 ? -4.682 34.830 26.008 1.00 87.56 230 GLY A C 1
ATOM 1704 O O . GLY A 1 230 ? -5.833 35.204 26.223 1.00 87.56 230 GLY A O 1
ATOM 1705 N N . LYS A 1 231 ? -4.221 34.527 24.806 1.00 88.50 231 LYS A N 1
ATOM 1706 C CA . LYS A 1 231 ? -5.042 34.429 23.611 1.00 88.50 231 LYS A CA 1
ATOM 1707 C C . LYS A 1 231 ? -5.181 32.965 23.220 1.00 88.50 231 LYS A C 1
ATOM 1709 O O . LYS A 1 231 ? -4.210 32.212 23.301 1.00 88.50 231 LYS A O 1
ATOM 1714 N N . VAL A 1 232 ? -6.392 32.580 22.840 1.00 89.19 232 VAL A N 1
ATOM 1715 C CA . VAL A 1 232 ? -6.705 31.224 22.402 1.00 89.19 232 VAL A CA 1
ATOM 1716 C C . VAL A 1 232 ? -6.147 31.004 21.003 1.00 89.19 232 VAL A C 1
ATOM 1718 O O . VAL A 1 232 ? -6.521 31.710 20.066 1.00 89.19 232 VAL A O 1
ATOM 1721 N N . GLU A 1 233 ? -5.254 30.028 20.875 1.00 87.94 233 GLU A N 1
ATOM 1722 C CA . GLU A 1 233 ? -4.643 29.633 19.603 1.00 87.94 233 GLU A CA 1
ATOM 1723 C C . GLU A 1 233 ? -5.253 28.329 19.064 1.00 87.94 233 GLU A C 1
ATOM 1725 O O . GLU A 1 233 ? -5.343 28.165 17.851 1.00 87.94 233 GLU A O 1
ATOM 1730 N N . ASP A 1 234 ? -5.722 27.434 19.941 1.00 86.50 234 ASP A N 1
ATOM 1731 C CA . ASP A 1 234 ? -6.437 26.208 19.558 1.00 86.50 234 ASP A CA 1
ATOM 1732 C C . ASP A 1 234 ? -7.318 25.684 20.708 1.00 86.50 234 ASP A C 1
ATOM 1734 O O . ASP A 1 234 ? -6.988 25.887 21.881 1.00 86.50 234 ASP A O 1
ATOM 1738 N N . ILE A 1 235 ? -8.417 24.997 20.386 1.00 84.00 235 ILE A N 1
ATOM 1739 C CA . ILE A 1 235 ? -9.350 24.402 21.360 1.00 84.00 235 ILE A CA 1
ATOM 1740 C C . ILE A 1 235 ? -9.650 22.956 20.958 1.00 84.00 235 ILE A C 1
ATOM 1742 O O . ILE A 1 235 ? -10.073 22.681 19.837 1.00 84.00 235 ILE A O 1
ATOM 1746 N N . SER A 1 236 ? -9.513 22.036 21.911 1.00 81.75 236 SER A N 1
ATOM 1747 C CA . SER A 1 236 ? -9.954 20.644 21.796 1.00 81.75 236 SER A CA 1
ATOM 1748 C C . SER A 1 236 ? -10.890 20.276 22.952 1.00 81.75 236 SER A C 1
ATOM 1750 O O . SER A 1 236 ? -11.056 21.049 23.892 1.00 81.75 236 SER A O 1
ATOM 1752 N N . ALA A 1 237 ? -11.476 19.077 22.913 1.00 73.44 237 ALA A N 1
ATOM 1753 C CA . ALA A 1 237 ? -12.442 18.627 23.918 1.00 73.44 237 ALA A CA 1
ATOM 1754 C C . ALA A 1 237 ? -11.887 18.562 25.358 1.00 73.44 237 ALA A C 1
ATOM 1756 O O . ALA A 1 237 ? -12.659 18.663 26.303 1.00 73.44 237 ALA A O 1
ATOM 1757 N N . THR A 1 238 ? -10.573 18.390 25.541 1.00 78.00 238 THR A N 1
ATOM 1758 C CA . THR A 1 238 ? -9.949 18.199 26.869 1.00 78.00 238 THR A CA 1
ATOM 1759 C C . THR A 1 238 ? -8.751 19.115 27.120 1.00 78.00 238 THR A C 1
ATOM 1761 O O . THR A 1 238 ? -8.136 19.060 28.184 1.00 78.00 238 THR A O 1
ATOM 1764 N N . GLN A 1 239 ? -8.375 19.938 26.141 1.00 82.31 239 GLN A N 1
ATOM 1765 C CA . GLN A 1 239 ? -7.159 20.747 26.183 1.00 82.31 239 GLN A CA 1
ATOM 1766 C C . GLN A 1 239 ? -7.350 22.047 25.402 1.00 82.31 239 GLN A C 1
ATOM 1768 O O . GLN A 1 239 ? -7.973 22.051 24.338 1.00 82.31 239 GLN A O 1
ATOM 1773 N N . ILE A 1 240 ? -6.755 23.130 25.893 1.00 85.75 240 ILE A N 1
ATOM 1774 C CA . ILE A 1 240 ? -6.749 24.443 25.246 1.00 85.75 240 ILE A CA 1
ATOM 1775 C C . ILE A 1 240 ? -5.310 24.923 25.045 1.00 85.75 240 ILE A C 1
ATOM 1777 O O . ILE A 1 240 ? -4.489 24.846 25.959 1.00 85.75 240 ILE A O 1
ATOM 1781 N N . THR A 1 241 ? -4.987 25.414 23.849 1.00 88.25 241 THR A N 1
ATOM 1782 C CA . THR A 1 241 ? -3.671 25.988 23.543 1.00 88.25 241 THR A CA 1
ATOM 1783 C C . THR A 1 241 ? -3.751 27.501 23.640 1.00 88.25 241 THR A C 1
ATOM 1785 O O . THR A 1 241 ? -4.524 28.142 22.926 1.00 88.25 241 THR A O 1
ATOM 1788 N N . LEU A 1 242 ? -2.946 28.075 24.532 1.00 89.06 242 LEU A N 1
ATOM 1789 C CA . LEU A 1 242 ? -2.974 29.491 24.870 1.00 89.06 242 LEU A CA 1
ATOM 1790 C C . LEU A 1 242 ? -1.597 30.111 24.652 1.00 89.06 242 LEU A C 1
ATOM 1792 O O . LEU A 1 242 ? -0.603 29.652 25.221 1.00 89.06 242 LEU A O 1
ATOM 1796 N N . SER A 1 243 ? -1.543 31.204 23.892 1.00 88.81 243 SER A N 1
ATOM 1797 C CA . SER A 1 243 ? -0.404 32.121 23.935 1.00 88.81 243 SER A CA 1
ATOM 1798 C C . SER A 1 243 ? -0.600 33.066 25.121 1.00 88.81 243 SER A C 1
ATOM 1800 O O . SER A 1 243 ? -1.430 33.979 25.052 1.00 88.81 243 SER A O 1
ATOM 1802 N N . HIS A 1 244 ? 0.103 32.830 26.227 1.00 87.06 244 HIS A N 1
ATOM 1803 C CA . HIS A 1 244 ? -0.079 33.580 27.468 1.00 87.06 244 HIS A CA 1
ATOM 1804 C C . HIS A 1 244 ? 1.026 34.619 27.698 1.00 87.06 244 HIS A C 1
ATOM 1806 O O . HIS A 1 244 ? 2.155 34.497 27.222 1.00 87.06 244 HIS A O 1
ATOM 1812 N N . GLN A 1 245 ? 0.683 35.672 28.437 1.00 85.81 245 GLN A N 1
ATOM 1813 C CA . GLN A 1 245 ? 1.631 36.659 28.956 1.00 85.81 245 GLN A CA 1
ATOM 1814 C C . GLN A 1 245 ? 2.505 36.037 30.061 1.00 85.81 245 GLN A C 1
ATOM 1816 O O . GLN A 1 245 ? 2.162 34.966 30.562 1.00 85.81 245 GLN A O 1
ATOM 1821 N N . PRO A 1 246 ? 3.624 36.670 30.468 1.00 84.75 246 PRO A N 1
ATOM 1822 C CA . PRO A 1 246 ? 4.461 36.125 31.531 1.00 84.75 246 PRO A CA 1
ATOM 1823 C C . PRO A 1 246 ? 3.647 35.900 32.810 1.00 84.75 246 PRO A C 1
ATOM 1825 O O . PRO A 1 246 ? 2.829 36.751 33.169 1.00 84.75 246 PRO A O 1
ATOM 1828 N N . ILE A 1 247 ? 3.886 34.778 33.491 1.00 84.44 247 ILE A N 1
ATOM 1829 C CA . ILE A 1 247 ? 3.250 34.427 34.768 1.00 84.44 247 ILE A CA 1
ATOM 1830 C C . ILE A 1 247 ? 4.353 34.427 35.836 1.00 84.44 247 ILE A C 1
ATOM 1832 O O . ILE A 1 247 ? 5.002 33.401 36.043 1.00 84.44 247 ILE A O 1
ATOM 1836 N N . PRO A 1 248 ? 4.601 35.564 36.522 1.00 75.69 248 PRO A N 1
ATOM 1837 C CA . PRO A 1 248 ? 5.709 35.685 37.471 1.00 75.69 248 PRO A CA 1
ATOM 1838 C C . PRO A 1 248 ? 5.625 34.701 38.641 1.00 75.69 248 PRO A C 1
ATOM 1840 O O . PRO A 1 248 ? 6.651 34.313 39.183 1.00 75.69 248 PRO A O 1
ATOM 1843 N N . ALA A 1 249 ? 4.412 34.270 39.009 1.00 79.06 249 ALA A N 1
ATOM 1844 C CA . ALA A 1 249 ? 4.194 33.287 40.069 1.00 79.06 249 ALA A CA 1
ATOM 1845 C C . ALA A 1 249 ? 4.776 31.897 39.745 1.00 79.06 249 ALA A C 1
ATOM 1847 O O . ALA A 1 249 ? 5.047 31.135 40.667 1.00 79.06 249 ALA A O 1
ATOM 1848 N N . LEU A 1 250 ? 4.983 31.588 38.459 1.00 78.94 250 LEU A N 1
ATOM 1849 C CA . LEU A 1 250 ? 5.553 30.328 37.967 1.00 78.94 250 LEU A CA 1
ATOM 1850 C C . LEU A 1 250 ? 6.922 30.509 37.293 1.00 78.94 250 LEU A C 1
ATOM 1852 O O . LEU A 1 250 ? 7.473 29.547 36.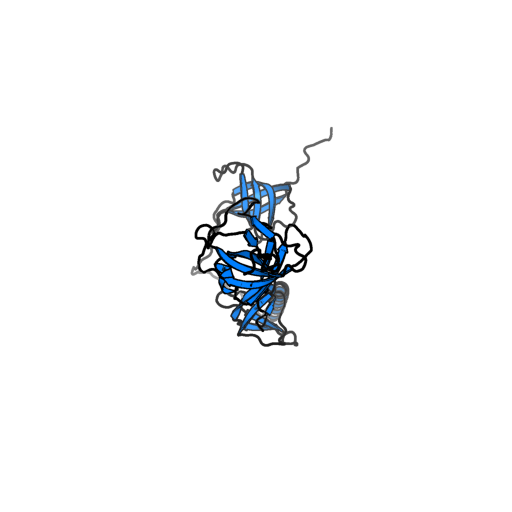767 1.00 78.94 250 LEU A O 1
ATOM 1856 N N . ASP A 1 251 ? 7.460 31.734 37.286 1.00 79.56 251 ASP A N 1
ATOM 1857 C CA . ASP A 1 251 ? 8.666 32.121 36.535 1.00 79.56 251 ASP A CA 1
ATOM 1858 C C . ASP A 1 251 ? 8.584 31.795 35.028 1.00 79.56 251 ASP A C 1
ATOM 1860 O O . ASP A 1 251 ? 9.570 31.479 34.362 1.00 79.56 251 ASP A O 1
ATOM 1864 N N . TRP A 1 252 ? 7.373 31.851 34.464 1.00 83.69 252 TRP A N 1
ATOM 1865 C CA . TRP A 1 252 ? 7.148 31.560 33.050 1.00 83.69 252 TRP A CA 1
ATOM 1866 C C . TRP A 1 252 ? 7.209 32.832 32.200 1.00 83.69 252 TRP A C 1
ATOM 1868 O O . TRP A 1 252 ? 6.475 33.789 32.483 1.00 83.69 252 TRP A O 1
ATOM 1878 N N . PRO A 1 253 ? 8.021 32.864 31.125 1.00 84.25 253 PRO A N 1
ATOM 1879 C CA . PRO A 1 253 ? 7.989 33.951 30.153 1.00 84.25 253 PRO A CA 1
ATOM 1880 C C . PRO A 1 253 ? 6.696 33.908 29.323 1.00 84.25 253 PRO A C 1
ATOM 1882 O O . PRO A 1 253 ? 5.904 32.972 29.409 1.00 84.25 253 PRO A O 1
ATOM 1885 N N . ALA A 1 254 ? 6.477 34.927 28.489 1.00 86.69 254 ALA A N 1
ATOM 1886 C CA . ALA A 1 254 ? 5.396 34.877 27.510 1.00 86.69 254 ALA A CA 1
ATOM 1887 C C . ALA A 1 254 ? 5.662 33.737 26.518 1.00 86.69 254 ALA A C 1
ATOM 1889 O O . ALA A 1 254 ? 6.685 33.747 25.828 1.00 86.69 254 ALA A O 1
ATOM 1890 N N . MET A 1 255 ? 4.764 32.758 26.449 1.00 85.88 255 MET A N 1
ATOM 1891 C CA . MET A 1 255 ? 4.933 31.577 25.604 1.00 85.88 255 MET A CA 1
ATOM 1892 C C . MET A 1 255 ? 3.585 30.977 25.204 1.00 85.88 255 MET A C 1
ATOM 1894 O O . MET A 1 255 ? 2.539 31.331 25.743 1.00 85.88 255 MET A O 1
ATOM 1898 N N . THR A 1 256 ? 3.611 30.093 24.205 1.00 89.44 256 THR A N 1
ATOM 1899 C CA . THR A 1 256 ? 2.424 29.356 23.754 1.00 89.44 256 THR A CA 1
ATOM 1900 C C . THR A 1 256 ? 2.515 27.927 24.247 1.00 89.44 256 THR A C 1
ATOM 1902 O O . THR A 1 256 ? 3.464 27.223 23.903 1.00 89.44 256 THR A O 1
ATOM 1905 N N . MET A 1 257 ? 1.551 27.518 25.066 1.00 86.50 257 MET A N 1
ATOM 1906 C CA . MET A 1 257 ? 1.491 26.181 25.651 1.00 86.50 257 MET A CA 1
ATOM 1907 C C . MET A 1 257 ? 0.071 25.652 25.646 1.00 86.50 257 MET A C 1
ATOM 1909 O O . MET A 1 257 ? -0.893 26.415 25.586 1.00 86.50 257 MET A O 1
ATOM 1913 N N . ALA A 1 258 ? -0.036 24.333 25.724 1.00 87.31 258 ALA A N 1
ATOM 1914 C CA . ALA A 1 258 ? -1.309 23.671 25.868 1.00 87.31 258 ALA A CA 1
ATOM 1915 C C . ALA A 1 258 ? -1.557 23.280 27.324 1.00 87.31 258 ALA A C 1
ATOM 1917 O O . ALA A 1 258 ? -0.669 22.750 27.992 1.00 87.31 258 ALA A O 1
ATOM 1918 N N . PHE A 1 259 ? -2.769 23.552 27.791 1.00 83.62 259 PHE A N 1
ATOM 1919 C CA . PHE A 1 259 ? -3.219 23.289 29.147 1.00 83.62 259 PHE A CA 1
ATOM 1920 C C . PHE A 1 259 ? -4.402 22.330 29.121 1.00 83.62 259 PHE A C 1
ATOM 1922 O O . PHE A 1 259 ? -5.310 22.490 28.302 1.00 83.62 259 PHE A O 1
ATOM 1929 N N . GLY A 1 260 ? -4.404 21.351 30.025 1.00 82.69 260 GLY A N 1
ATOM 1930 C CA . GLY A 1 260 ? -5.578 20.506 30.239 1.00 82.69 260 GLY A CA 1
ATOM 1931 C C . GLY A 1 260 ? -6.726 21.323 30.830 1.00 82.69 260 GLY A C 1
ATOM 1932 O O . GLY A 1 260 ? -6.488 22.251 31.604 1.00 82.69 260 GLY A O 1
ATOM 1933 N N . LEU A 1 261 ? -7.963 20.998 30.474 1.00 82.06 261 LEU A N 1
ATOM 1934 C CA . LEU A 1 261 ? -9.147 21.567 31.119 1.00 82.06 261 LEU A CA 1
ATOM 1935 C C . LEU A 1 261 ? -9.533 20.685 32.313 1.00 82.06 261 LEU A C 1
ATOM 1937 O O . LEU A 1 261 ? -9.686 19.475 32.150 1.00 82.06 261 LEU A O 1
ATOM 1941 N N . ALA A 1 262 ? -9.646 21.261 33.512 1.00 76.38 262 ALA A N 1
ATOM 1942 C CA . ALA A 1 262 ? -10.133 20.523 34.678 1.00 76.38 262 ALA A CA 1
ATOM 1943 C C . ALA A 1 262 ? -11.646 20.277 34.551 1.00 76.38 262 ALA A C 1
ATOM 1945 O O . ALA A 1 262 ? -12.361 21.163 34.110 1.00 76.38 262 ALA A O 1
ATOM 1946 N N . ASP A 1 263 ? -12.166 19.121 34.960 1.00 65.25 263 ASP A N 1
ATOM 1947 C CA . ASP A 1 263 ? -13.619 18.874 35.018 1.00 65.25 263 ASP A CA 1
ATOM 1948 C C . ASP A 1 263 ? -14.241 19.705 36.168 1.00 65.25 263 ASP A C 1
ATOM 1950 O O . ASP A 1 263 ? -13.718 19.628 37.287 1.00 65.25 263 ASP A O 1
ATOM 1954 N N . PRO A 1 264 ? -15.302 20.525 35.960 1.00 64.44 264 PRO A N 1
ATOM 1955 C CA . PRO A 1 264 ? -16.195 20.631 34.789 1.00 64.44 264 PRO A CA 1
ATOM 1956 C C . PRO A 1 264 ? -15.965 21.859 33.886 1.00 64.44 264 PRO A C 1
ATOM 1958 O O . PRO A 1 264 ? -16.892 22.368 33.252 1.00 64.44 264 PRO A O 1
ATOM 1961 N N . VAL A 1 265 ? -14.755 22.403 33.849 1.00 74.75 265 VAL A N 1
ATOM 1962 C CA . VAL A 1 265 ? -14.404 23.589 33.060 1.00 74.75 265 VAL A CA 1
ATOM 1963 C C . VAL A 1 265 ? -14.389 23.239 31.577 1.00 74.75 265 VAL A C 1
ATOM 1965 O O . VAL A 1 265 ? -13.551 22.474 31.111 1.00 74.75 265 VAL A O 1
ATOM 1968 N N . SER A 1 266 ? -15.299 23.846 30.819 1.00 71.44 266 SER A N 1
ATOM 1969 C CA . SER A 1 266 ? -15.347 23.732 29.363 1.00 71.44 266 SER A CA 1
ATOM 1970 C C . SER A 1 266 ? -14.910 25.037 28.698 1.00 71.44 266 SER A C 1
ATOM 1972 O O . SER A 1 266 ? -15.146 26.127 29.223 1.00 71.44 266 SER A O 1
ATOM 1974 N N . ALA A 1 267 ? -14.299 24.930 27.518 1.00 75.50 267 ALA A N 1
ATOM 1975 C CA . ALA A 1 267 ? -14.006 26.067 26.644 1.00 75.50 267 ALA A CA 1
ATOM 1976 C C . ALA A 1 267 ? -15.217 26.475 25.772 1.00 75.50 267 ALA A C 1
ATOM 1978 O O . ALA A 1 267 ? -15.063 27.244 24.822 1.00 75.50 267 ALA A O 1
ATOM 1979 N N . ASP A 1 268 ? -16.415 25.965 26.077 1.00 70.94 268 ASP A N 1
ATOM 1980 C CA . ASP A 1 268 ? -17.644 26.273 25.346 1.00 70.94 268 ASP A CA 1
ATOM 1981 C C . ASP A 1 268 ? -17.905 27.786 25.276 1.00 70.94 268 ASP A C 1
ATOM 1983 O O . ASP A 1 268 ? -17.984 28.485 26.287 1.00 70.94 268 ASP A O 1
ATOM 1987 N N . GLY A 1 269 ? -18.059 28.301 24.053 1.00 74.88 269 GLY A N 1
ATOM 1988 C CA . GLY A 1 269 ? -18.285 29.726 23.788 1.00 74.88 269 GLY A CA 1
ATOM 1989 C C . GLY A 1 269 ? -17.017 30.570 23.609 1.00 74.88 269 GLY A C 1
ATOM 1990 O O . GLY A 1 269 ? -17.136 31.780 23.395 1.00 74.88 269 GLY A O 1
ATOM 1991 N N . LEU A 1 270 ? -15.827 29.962 23.663 1.00 81.50 270 LEU A N 1
ATOM 1992 C CA . LEU A 1 270 ? -14.572 30.583 23.233 1.00 81.50 270 LEU A CA 1
ATOM 1993 C C . LEU A 1 270 ? -14.271 30.245 21.772 1.00 81.50 270 LEU A C 1
ATOM 1995 O O . LEU A 1 270 ? -14.484 29.122 21.317 1.00 81.50 270 LEU A O 1
ATOM 1999 N N . GLU A 1 271 ? -13.728 31.214 21.047 1.00 83.56 271 GLU A N 1
ATOM 2000 C CA . GLU A 1 271 ? -13.262 31.045 19.673 1.00 83.56 271 GLU A CA 1
ATOM 2001 C C . GLU A 1 271 ? -11.742 31.226 19.596 1.00 83.56 271 GLU A C 1
ATOM 2003 O O . GLU A 1 271 ? -11.137 31.974 20.373 1.00 83.56 271 GLU A O 1
ATOM 2008 N N . ILE A 1 272 ? -11.107 30.566 18.623 1.00 86.62 272 ILE A N 1
ATOM 2009 C CA . ILE A 1 272 ? -9.700 30.821 18.295 1.00 86.62 272 ILE A CA 1
ATOM 2010 C C . ILE A 1 272 ? -9.558 32.307 17.958 1.00 86.62 272 ILE A C 1
ATOM 2012 O O . ILE A 1 272 ? -10.245 32.823 17.077 1.00 86.62 272 ILE A O 1
ATOM 2016 N N . GLY A 1 273 ? -8.658 33.000 18.650 1.00 81.00 273 GLY A N 1
ATOM 2017 C CA . GLY A 1 273 ? -8.531 34.450 18.553 1.00 81.00 273 GLY A CA 1
ATOM 2018 C C . GLY A 1 273 ? -8.900 35.196 19.833 1.00 81.00 273 GLY A C 1
ATOM 2019 O O . GLY A 1 273 ? -8.398 36.304 20.045 1.00 81.00 273 GLY A O 1
ATOM 2020 N N . ASP A 1 274 ? -9.736 34.602 20.686 1.00 84.56 274 ASP A N 1
ATOM 2021 C CA . ASP A 1 274 ? -10.257 35.264 21.877 1.00 84.56 274 ASP A CA 1
ATOM 2022 C C . ASP A 1 274 ? -9.167 35.541 22.910 1.00 84.56 274 ASP A C 1
ATOM 2024 O O . ASP A 1 274 ? -8.301 34.711 23.181 1.00 84.56 274 ASP A O 1
ATOM 2028 N N . THR A 1 275 ? -9.233 36.723 23.524 1.00 86.06 275 THR A N 1
ATOM 2029 C CA . THR A 1 275 ? -8.420 37.042 24.700 1.00 86.06 275 THR A CA 1
ATOM 2030 C C . THR A 1 275 ? -9.179 36.631 25.948 1.00 86.06 275 THR A C 1
ATOM 2032 O O . THR A 1 275 ? -10.329 37.028 26.148 1.00 86.06 275 THR A O 1
ATOM 2035 N N . ILE A 1 276 ? -8.524 35.856 26.799 1.00 88.06 276 ILE A N 1
ATOM 2036 C CA . ILE A 1 276 ? -9.111 35.283 27.999 1.00 88.06 276 ILE A CA 1
ATOM 2037 C C . ILE A 1 276 ? -8.242 35.566 29.224 1.00 88.06 276 ILE A C 1
ATOM 2039 O O . ILE A 1 276 ? -7.019 35.733 29.136 1.00 88.06 276 ILE A O 1
ATOM 2043 N N . THR A 1 277 ? -8.891 35.578 30.377 1.00 87.06 277 THR A N 1
ATOM 2044 C CA . THR A 1 277 ? -8.247 35.426 31.678 1.00 87.06 277 THR A CA 1
ATOM 2045 C C . THR A 1 277 ? -8.512 34.004 32.145 1.00 87.06 277 THR A C 1
ATOM 2047 O O . THR A 1 277 ? -9.630 33.505 31.996 1.00 87.06 277 THR A O 1
ATOM 2050 N N . PHE A 1 278 ? -7.491 33.335 32.663 1.00 87.12 278 PHE A N 1
ATOM 2051 C CA . PHE A 1 278 ? -7.596 31.945 33.081 1.00 87.12 278 PHE A CA 1
ATOM 2052 C C . PHE A 1 278 ? -6.851 31.706 34.388 1.00 87.12 278 PHE A C 1
ATOM 2054 O O . PHE A 1 278 ? -5.892 32.411 34.694 1.00 87.12 278 PHE A O 1
ATOM 2061 N N . THR A 1 279 ? -7.277 30.713 35.161 1.00 85.44 279 THR A N 1
ATOM 2062 C CA . THR A 1 279 ? -6.556 30.280 36.366 1.00 85.44 279 THR A CA 1
ATOM 2063 C C . THR A 1 279 ? -6.056 28.862 36.190 1.00 85.44 279 THR A C 1
ATOM 2065 O O . THR A 1 279 ? -6.843 27.986 35.836 1.00 85.44 279 THR A O 1
ATOM 2068 N N . VAL A 1 280 ? -4.771 28.630 36.455 1.00 84.94 280 VAL A N 1
ATOM 2069 C CA . VAL A 1 280 ? -4.166 27.296 36.436 1.00 84.94 280 VAL A CA 1
ATOM 2070 C C . VAL A 1 280 ? -3.872 26.796 37.839 1.00 84.94 280 VAL A C 1
ATOM 2072 O O . VAL A 1 280 ? -3.476 27.566 38.720 1.00 84.94 280 VAL A O 1
ATOM 2075 N N . ARG A 1 281 ? -4.019 25.486 38.018 1.00 81.50 281 ARG A N 1
ATOM 2076 C CA . ARG A 1 281 ? -3.530 24.749 39.180 1.00 81.50 281 ARG A CA 1
ATOM 2077 C C . ARG A 1 281 ? -2.593 23.641 38.721 1.00 81.50 281 ARG A C 1
ATOM 2079 O O . ARG A 1 281 ? -2.774 23.070 37.645 1.00 81.50 281 ARG A O 1
ATOM 2086 N N . GLU A 1 282 ? -1.587 23.361 39.537 1.00 75.19 282 GLU A N 1
ATOM 2087 C CA . GLU A 1 282 ? -0.753 22.177 39.368 1.00 75.19 282 GLU A CA 1
ATOM 2088 C C . GLU A 1 282 ? -1.603 20.908 39.542 1.00 75.19 282 GLU A C 1
ATOM 2090 O O . GLU A 1 282 ? -2.441 20.806 40.438 1.00 75.19 282 GLU A O 1
ATOM 2095 N N . SER A 1 283 ? -1.410 19.961 38.639 1.00 66.94 283 SER A N 1
ATOM 2096 C CA . SER A 1 283 ? -2.106 18.685 38.548 1.00 66.94 283 SER A CA 1
ATOM 2097 C C . SER A 1 283 ? -1.075 17.584 38.297 1.00 66.94 283 SER A C 1
ATOM 2099 O O . SER A 1 283 ? 0.052 17.861 37.883 1.00 66.94 283 SER A O 1
ATOM 2101 N N . ASP A 1 284 ? -1.464 16.323 38.483 1.00 59.12 284 ASP A N 1
ATOM 2102 C CA . ASP A 1 284 ? -0.593 15.155 38.295 1.00 59.12 284 ASP A CA 1
ATOM 2103 C C . ASP A 1 284 ? 0.039 15.084 36.886 1.00 59.12 284 ASP A C 1
ATOM 2105 O O . ASP A 1 284 ? 1.086 14.462 36.702 1.00 59.12 284 ASP A O 1
ATOM 2109 N N . SER A 1 285 ? -0.565 15.741 35.887 1.00 56.72 285 SER A N 1
ATOM 2110 C CA . SER A 1 285 ? -0.085 15.808 34.499 1.00 56.72 285 SER A CA 1
ATOM 2111 C C . SER A 1 285 ? 0.493 17.171 34.080 1.00 56.72 285 SER A C 1
ATOM 2113 O O . SER A 1 285 ? 0.676 17.405 32.883 1.00 56.72 285 SER A O 1
ATOM 2115 N N . GLY A 1 286 ? 0.764 18.086 35.019 1.00 73.62 286 GLY A N 1
ATOM 2116 C CA . GLY A 1 286 ? 1.306 19.423 34.740 1.00 73.62 286 GLY A CA 1
ATOM 2117 C C . GLY A 1 286 ? 0.420 20.539 35.289 1.00 73.62 286 GLY A C 1
ATOM 2118 O O . GLY A 1 286 ? 0.214 20.618 36.490 1.00 73.62 286 GLY A O 1
ATOM 2119 N N . TYR A 1 287 ? -0.101 21.416 34.427 1.00 79.06 287 TYR A N 1
ATOM 2120 C CA . TYR A 1 287 ? -1.003 22.501 34.832 1.00 79.06 287 TYR A CA 1
ATOM 2121 C C . TYR A 1 287 ? -2.350 22.373 34.126 1.00 79.06 287 TYR A C 1
ATOM 2123 O O . TYR A 1 287 ? -2.405 22.261 32.897 1.00 79.06 287 TYR A O 1
ATOM 2131 N N . ALA A 1 288 ? -3.427 22.409 34.905 1.00 82.12 288 ALA A N 1
ATOM 2132 C CA . ALA A 1 288 ? -4.795 22.358 34.411 1.00 82.12 288 ALA A CA 1
ATOM 2133 C C . ALA A 1 288 ? -5.497 23.697 34.647 1.00 82.12 288 ALA A C 1
ATOM 2135 O O . ALA A 1 288 ? -5.303 24.336 35.683 1.00 82.12 288 ALA A O 1
ATOM 2136 N N . VAL A 1 289 ? -6.307 24.128 33.684 1.00 82.94 289 VAL A N 1
ATOM 2137 C CA . VAL A 1 289 ? -7.119 25.339 33.798 1.00 82.94 289 VAL A CA 1
ATOM 2138 C C . VAL A 1 289 ? -8.393 25.027 34.579 1.00 82.94 289 VAL A C 1
ATOM 2140 O O . VAL A 1 289 ? -9.173 24.166 34.181 1.00 82.94 289 VAL A O 1
ATOM 2143 N N . GLU A 1 290 ? -8.611 25.767 35.665 1.00 82.00 290 GLU A N 1
ATOM 2144 C CA . GLU A 1 290 ? -9.787 25.659 36.543 1.00 82.00 290 GLU A CA 1
ATOM 2145 C C . GLU A 1 290 ? -10.855 26.725 36.266 1.00 82.00 290 GLU A C 1
ATOM 2147 O O . GLU A 1 290 ? -11.992 26.613 36.719 1.00 82.00 290 GLU A O 1
ATOM 2152 N N . ASN A 1 291 ? -10.508 27.792 35.549 1.00 80.50 291 ASN A N 1
ATOM 2153 C CA . ASN A 1 291 ? -11.465 28.827 35.183 1.00 80.50 291 ASN A CA 1
ATOM 2154 C C . ASN A 1 291 ? -11.029 29.511 33.892 1.00 80.50 291 ASN A C 1
ATOM 2156 O O . ASN A 1 291 ? -9.844 29.798 33.708 1.00 80.50 291 ASN A O 1
ATOM 2160 N N . LEU A 1 292 ? -11.996 29.777 33.019 1.00 83.94 292 LEU A N 1
ATOM 2161 C CA . LEU A 1 292 ? -11.828 30.456 31.744 1.00 83.94 292 LEU A CA 1
ATOM 2162 C C . LEU A 1 292 ? -12.854 31.581 31.668 1.00 83.94 292 LEU A C 1
ATOM 2164 O O . LEU A 1 292 ? -14.060 31.344 31.711 1.00 83.94 292 LEU A O 1
ATOM 2168 N N . GLN A 1 293 ? -12.384 32.812 31.514 1.00 82.25 293 GLN A N 1
ATOM 2169 C CA . GLN A 1 293 ? -13.255 33.957 31.292 1.00 82.25 293 GLN A CA 1
ATOM 2170 C C . GLN A 1 293 ? -12.806 34.713 30.053 1.00 82.25 293 GLN A C 1
ATOM 2172 O O . GLN A 1 293 ? -11.680 35.208 29.983 1.00 82.25 293 GLN A O 1
ATOM 2177 N N . LYS A 1 294 ? -13.709 34.844 29.076 1.00 81.81 294 LYS A N 1
ATOM 2178 C CA . LYS A 1 294 ? -13.501 35.739 27.939 1.00 81.81 294 LYS A CA 1
ATOM 2179 C C . LYS A 1 294 ? -13.347 37.158 28.461 1.00 81.81 294 LYS A C 1
ATOM 2181 O O . LYS A 1 294 ? -14.245 37.692 29.111 1.00 81.81 294 LYS A O 1
ATOM 2186 N N . SER A 1 295 ? -12.206 37.770 28.174 1.00 73.81 295 SER A N 1
ATOM 2187 C CA . SER A 1 295 ? -11.991 39.171 28.489 1.00 73.81 295 SER A CA 1
ATOM 2188 C C . SER A 1 295 ? -12.784 39.989 27.478 1.00 73.81 295 SER A C 1
ATOM 2190 O O . SER A 1 295 ? -12.347 40.224 26.350 1.00 73.81 295 SER A O 1
ATOM 2192 N N . THR A 1 296 ? -14.001 40.389 27.845 1.00 53.41 296 THR A N 1
ATOM 2193 C CA . THR A 1 296 ? -14.704 41.437 27.108 1.00 53.41 296 THR A CA 1
ATOM 2194 C C . THR A 1 296 ? -13.884 42.705 27.247 1.00 53.41 296 THR A C 1
ATOM 2196 O O . THR A 1 296 ? -13.733 43.215 28.357 1.00 53.41 296 THR A O 1
ATOM 2199 N N . ALA A 1 297 ? -13.350 43.205 26.132 1.00 41.56 297 ALA A N 1
ATOM 2200 C CA . ALA A 1 297 ? -12.719 44.513 26.079 1.00 41.56 297 ALA A CA 1
ATOM 2201 C C . ALA A 1 297 ? -13.679 45.540 26.692 1.00 41.56 297 ALA A C 1
ATOM 2203 O O . ALA A 1 297 ? -14.695 45.905 26.098 1.00 41.56 297 ALA A O 1
ATOM 2204 N N . GLN A 1 298 ? -13.375 45.968 27.914 1.00 34.59 298 GLN A N 1
ATOM 2205 C CA . GLN A 1 298 ? -14.074 47.055 28.558 1.00 34.59 298 GLN A CA 1
ATOM 2206 C C . GLN A 1 298 ? -13.827 48.290 27.694 1.00 34.59 298 GLN A C 1
ATOM 2208 O O . GLN A 1 298 ? -12.694 48.752 27.550 1.00 34.59 298 GLN A O 1
ATOM 2213 N N . GLN A 1 299 ? -14.898 48.768 27.061 1.00 34.84 299 GLN A N 1
ATOM 2214 C CA . GLN A 1 299 ? -14.955 50.068 26.413 1.00 34.84 299 GLN A CA 1
ATOM 2215 C C . GLN A 1 299 ? -14.520 51.132 27.423 1.00 34.84 299 GLN A C 1
ATOM 2217 O O . GLN A 1 299 ? -15.294 51.573 28.273 1.00 34.84 299 GLN A O 1
ATOM 2222 N N . SER A 1 300 ? -13.271 51.564 27.310 1.00 33.34 300 SER A N 1
ATOM 2223 C CA . SER A 1 300 ? -12.795 52.807 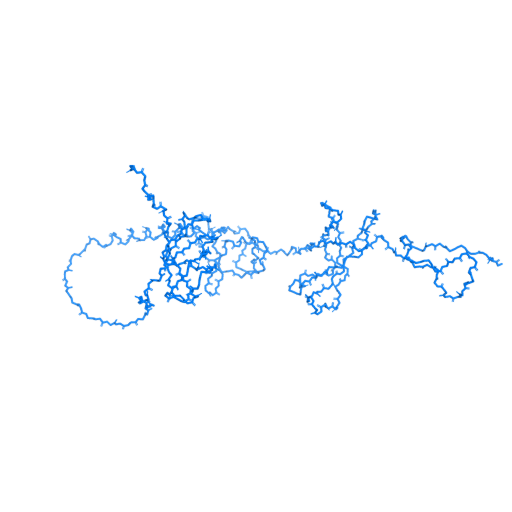27.896 1.00 33.34 300 SER A CA 1
ATOM 2224 C C . SER A 1 300 ? -13.268 53.963 27.017 1.00 33.34 300 SER A C 1
ATOM 2226 O O . SER A 1 300 ? -12.586 54.350 26.077 1.00 33.34 300 SER A O 1
ATOM 2228 N N . GLY A 1 301 ? -14.463 54.464 27.333 1.00 29.47 301 GLY A N 1
ATOM 2229 C CA . GLY A 1 301 ? -14.799 55.891 27.353 1.00 29.47 301 GLY A CA 1
ATOM 2230 C C . GLY A 1 301 ? -14.755 56.686 26.045 1.00 29.47 301 GLY A C 1
ATOM 2231 O O . GLY A 1 301 ? -13.697 57.083 25.572 1.00 29.47 301 GLY A O 1
ATOM 2232 N N . GLY A 1 302 ? -15.939 57.079 25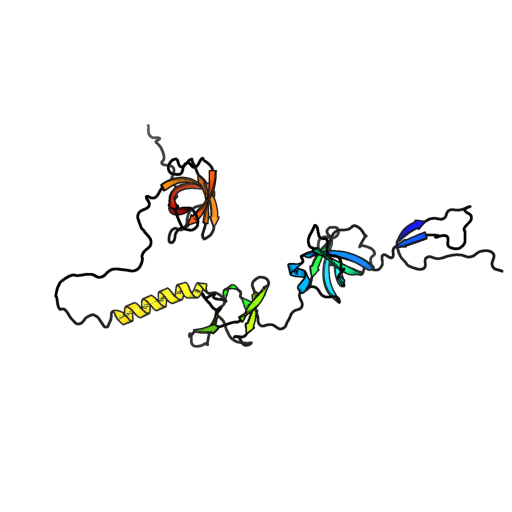.573 1.00 26.03 302 GLY A N 1
ATOM 2233 C CA . GLY A 1 302 ? -16.110 58.175 24.622 1.00 26.03 302 GLY A CA 1
ATOM 2234 C C . GLY A 1 302 ? -17.451 58.884 24.804 1.00 26.03 302 GLY A C 1
ATOM 2235 O O . GLY A 1 302 ? -18.324 58.741 23.959 1.00 26.03 302 GLY A O 1
ATOM 2236 N N . VAL A 1 303 ? -17.618 59.629 25.906 1.00 34.66 303 VAL A N 1
ATOM 2237 C CA . VAL A 1 303 ? -18.558 60.765 25.991 1.00 34.66 303 VAL A CA 1
ATOM 2238 C C . VAL A 1 303 ? -17.900 61.894 26.792 1.00 34.66 303 VAL A C 1
ATOM 2240 O O . VAL A 1 303 ? -18.014 61.937 28.014 1.00 34.66 303 VAL A O 1
ATOM 2243 N N . GLN A 1 304 ? -17.166 62.761 26.096 1.00 32.97 304 GLN A N 1
ATOM 2244 C CA . GLN A 1 304 ? -17.355 64.220 25.993 1.00 32.97 304 GLN A CA 1
ATOM 2245 C C . GLN A 1 304 ? -16.236 64.812 25.137 1.00 32.97 304 GLN A C 1
ATOM 2247 O O . GLN A 1 304 ? -15.065 64.434 25.357 1.00 32.97 304 GLN A O 1
#

Secondary structure (DSSP, 8-state):
--S--PPPPSSSSEEEEE---TTPPPPTT---EEEE--SEEEEEEEEETTTGGG--TT-EEEEEETTSTT--EEEEEEEEEEEEETTTTEEEEEEEEE-TTS---TT--EEEEEPPP----EEEEGGGEEE-SS-EEEEEE-SSS-EEEEE-EEEEEETTEEEEEES--TT--B-S-TTHHHHHHHHHHHHHHHHHTTTSSS-------------S-PPP--PPPEEEEEEEEEE-SSEEEEEEPPBGGGTBPSEEEEEEEPTT---TT--TT-EEEEEEEEETTEEEEEEEEE----------

pLDDT: mean 77.23, std 17.99, range [26.03, 94.75]